Protein AF-A0A8S2FRB8-F1 (afdb_monomer_lite)

Sequence (293 aa):
MSAMAEAVEQSEFILLGMSDTYKHSTNCQAEAEYAFKMKRRLIPLIMTKGYSPDGWLGFLIGSRIYIDFGRYDFEKACQLLLNEIHLQRKQALVATAARPVKTSIEDVPKPQLPPPPPPPPPKPIEKVSNSDAIIQKYSRRVVKRSYSTKSIEQWQDDDVLDFLADRKLYLMMPLCDGMNGLALLQLYKMCQLKVNDTYQLLNKELKESYKLTLLISVYTRFLSDCDSIITKKVNQTSIIPYRIPKYFPSDIIEIETEADPKVTLRMAQQHANNIPLFKQLMKKQNYYSKRYV

Foldseek 3Di:
DVVLLVCLLPDQEDEAADDPVLVPDPVSLVSLVSSVVSVHHYAYEDNAAPDDDDDPRCVSCPPPDHQYCNVDPPVVSVVVVVVVVVVVVVVVVVVVVPDDDDDDDDDDDDDDDDDDDDDDDDDPPDPDDQLNVQLVVLLPDDADCPLVVDALQPFFLNNVSSLCNVVVLSLCNVVSRRPGSVNVVVLLVVCVVCVVVSQVVSQVCSCVVRVDGDDPVSVVSSNVSVCVRVVVVDVVDDDDDDDDDDDDPDDDDDDDPDDDPVVVVVVCVVCCVPDPVSVVVVVVVVVVVVVPD

Radius of gyration: 26.85 Å; chains: 1; bounding box: 66×64×68 Å

Secondary structure (DSSP, 8-state):
-HHHHHHHHH-SEEEEEE-HHHHH-HHHHHHHHHHHHTT-EEEEEE-STT----HHHHHHHTT---EETTTS-HHHHHHHHHHHHHHHHHHHHHHHHT-------------PPPPPPPPPPPPP-----HHHHHHHHHHT----GGGGGS-GGG--HHHHHHHHHHTT-TTTTTTSTT--HHHHHHHHHHHHHSHHHHHHHHHHHHHHHHS----HHHHHHHHHHHHHHHHTTTTTS-----PPP-----------S---HHHHHHHHHHHGGG-HHHHHHHHHHHHHHTT--

InterPro domains:
  IPR000157 Toll/interleukin-1 receptor homology (TIR) domain [PF13676] (2-81)
  IPR035897 Toll/interleukin-1 receptor homology (TIR) domain superfamily [SSF52200] (2-71)

pLDDT: mean 71.32, std 21.98, range [26.97, 94.94]

Organism: NCBI:txid1234261

Structure (mmCIF, N/CA/C/O backbone):
data_AF-A0A8S2FRB8-F1
#
_entry.id   AF-A0A8S2FRB8-F1
#
loop_
_atom_site.group_PDB
_atom_site.id
_atom_site.type_symbol
_atom_site.label_atom_id
_atom_site.label_alt_id
_atom_site.label_comp_id
_atom_site.label_asym_id
_atom_site.label_entity_id
_atom_site.label_seq_id
_atom_site.pdbx_PDB_ins_code
_atom_site.Cartn_x
_atom_site.Cartn_y
_atom_site.Cartn_z
_atom_site.occupancy
_atom_site.B_iso_or_equiv
_atom_site.auth_seq_id
_atom_site.auth_comp_id
_atom_site.auth_asym_id
_atom_site.auth_atom_id
_atom_site.pdbx_PDB_model_num
ATOM 1 N N . MET A 1 1 ? 10.618 -16.702 27.810 1.00 47.44 1 MET A N 1
ATOM 2 C CA . MET A 1 1 ? 9.649 -16.520 26.701 1.00 47.44 1 MET A CA 1
ATOM 3 C C . MET A 1 1 ? 8.252 -16.089 27.165 1.00 47.44 1 MET A C 1
ATOM 5 O O . MET A 1 1 ? 7.660 -15.284 26.465 1.00 47.44 1 MET A O 1
ATOM 9 N N . SER A 1 2 ? 7.736 -16.530 28.326 1.00 62.38 2 SER A N 1
ATOM 10 C CA . SER A 1 2 ? 6.353 -16.217 28.765 1.00 62.38 2 SER A CA 1
ATOM 11 C C . SER A 1 2 ? 6.022 -14.721 28.908 1.00 62.38 2 SER A C 1
ATOM 13 O O . SER A 1 2 ? 4.914 -14.315 28.586 1.00 62.38 2 SER A O 1
ATOM 15 N N . ALA A 1 3 ? 6.977 -13.885 29.333 1.00 75.88 3 ALA A N 1
ATOM 16 C CA . ALA A 1 3 ? 6.722 -12.464 29.598 1.00 75.88 3 ALA A CA 1
ATOM 17 C C . ALA A 1 3 ? 6.364 -11.634 28.346 1.00 75.88 3 ALA A C 1
ATOM 19 O O . ALA A 1 3 ? 5.550 -10.722 28.444 1.00 75.88 3 ALA A O 1
ATOM 20 N N . MET A 1 4 ? 6.940 -11.938 27.173 1.00 73.06 4 MET A N 1
ATOM 21 C CA . MET A 1 4 ? 6.604 -11.216 25.932 1.00 73.06 4 MET A CA 1
ATOM 22 C C . MET A 1 4 ? 5.200 -11.589 25.445 1.00 73.06 4 MET A C 1
ATOM 24 O O . MET A 1 4 ? 4.416 -10.721 25.073 1.00 73.06 4 MET A O 1
ATOM 28 N N . ALA A 1 5 ? 4.867 -12.881 25.504 1.00 76.94 5 ALA A N 1
ATOM 29 C CA . ALA A 1 5 ? 3.542 -13.375 25.153 1.00 76.94 5 ALA A CA 1
ATOM 30 C C . ALA A 1 5 ? 2.461 -12.763 26.060 1.00 76.94 5 ALA A C 1
ATOM 32 O O . ALA A 1 5 ? 1.492 -12.191 25.567 1.00 76.94 5 ALA A O 1
ATOM 33 N N . GLU A 1 6 ? 2.693 -12.772 27.375 1.00 84.44 6 GLU A N 1
ATOM 34 C CA . GLU A 1 6 ? 1.804 -12.146 28.357 1.00 84.44 6 GLU A CA 1
ATOM 35 C C . GLU A 1 6 ? 1.648 -10.637 28.112 1.00 84.44 6 GLU A C 1
ATOM 37 O O . GLU A 1 6 ? 0.534 -10.116 28.147 1.00 84.44 6 GLU A O 1
ATOM 42 N N . ALA A 1 7 ? 2.738 -9.929 27.791 1.00 83.50 7 ALA A N 1
ATOM 43 C CA . ALA A 1 7 ? 2.679 -8.506 27.464 1.00 83.50 7 ALA A CA 1
ATOM 44 C C . ALA A 1 7 ? 1.802 -8.239 26.232 1.00 83.50 7 ALA A C 1
ATOM 46 O O . ALA A 1 7 ? 0.998 -7.306 26.238 1.00 83.50 7 ALA A O 1
ATOM 47 N N . VAL A 1 8 ? 1.901 -9.077 25.195 1.00 84.88 8 VAL A N 1
ATOM 48 C CA . VAL A 1 8 ? 1.034 -8.982 24.015 1.00 84.88 8 VAL A CA 1
ATOM 49 C C . VAL A 1 8 ? -0.424 -9.265 24.385 1.00 84.88 8 VAL A C 1
ATOM 51 O O . VAL A 1 8 ? -1.319 -8.531 23.961 1.00 84.88 8 VAL A O 1
ATOM 54 N N . GLU A 1 9 ? -0.681 -10.271 25.217 1.00 87.56 9 GLU A N 1
ATOM 55 C CA . GLU A 1 9 ? -2.028 -10.659 25.640 1.00 87.56 9 GLU A CA 1
ATOM 56 C C . GLU A 1 9 ? -2.705 -9.660 26.594 1.00 87.56 9 GLU A C 1
ATOM 58 O O . GLU A 1 9 ? -3.931 -9.522 26.590 1.00 87.56 9 GLU A O 1
ATOM 63 N N . GLN A 1 10 ? -1.937 -8.932 27.398 1.00 87.44 10 GLN A N 1
ATOM 64 C CA . GLN A 1 10 ? -2.462 -7.911 28.310 1.00 87.44 10 GLN A CA 1
ATOM 65 C C . GLN A 1 10 ? -2.445 -6.505 27.696 1.00 87.44 10 GLN A C 1
ATOM 67 O O . GLN A 1 10 ? -3.011 -5.569 28.265 1.00 87.44 10 GLN A O 1
ATOM 72 N N . SER A 1 11 ? -1.825 -6.334 26.526 1.00 87.44 11 SER A N 1
ATOM 73 C CA . SER A 1 11 ? -1.797 -5.050 25.832 1.00 87.44 11 SER A CA 1
ATOM 74 C C . SER A 1 11 ? -3.157 -4.677 25.237 1.00 87.44 11 SER A C 1
ATOM 76 O O . SER A 1 11 ? -3.881 -5.496 24.658 1.00 87.44 11 SER A O 1
ATOM 78 N N . GLU A 1 12 ? -3.480 -3.389 25.342 1.00 87.88 12 GLU A N 1
ATOM 79 C CA . GLU A 1 12 ? -4.593 -2.782 24.611 1.00 87.88 12 GLU A CA 1
ATOM 80 C C . GLU A 1 12 ? -4.197 -2.478 23.157 1.00 87.88 12 GLU A C 1
ATOM 82 O O . GLU A 1 12 ? -4.984 -2.681 22.231 1.00 87.88 12 GLU A O 1
ATOM 87 N N . PHE A 1 13 ? -2.956 -2.023 22.967 1.00 90.12 13 PHE A N 1
ATOM 88 C CA . PHE A 1 13 ? -2.372 -1.643 21.688 1.00 90.12 13 PHE A CA 1
ATOM 89 C C . PHE A 1 13 ? -0.960 -2.196 21.560 1.00 90.12 13 PHE A C 1
ATOM 91 O O . PHE A 1 13 ? -0.199 -2.192 22.527 1.00 90.12 13 PHE A O 1
ATOM 98 N N . ILE A 1 14 ? -0.600 -2.586 20.341 1.00 91.00 14 ILE A N 1
ATOM 99 C CA . ILE A 1 14 ? 0.760 -2.963 19.962 1.00 91.00 14 ILE A CA 1
ATOM 100 C C . ILE A 1 14 ? 1.254 -1.960 18.928 1.00 91.00 14 ILE A C 1
ATOM 102 O O . ILE A 1 14 ? 0.663 -1.818 17.857 1.00 91.00 14 ILE A O 1
ATOM 106 N N . LEU A 1 15 ? 2.336 -1.258 19.257 1.00 93.25 15 LEU A N 1
ATOM 107 C CA . LEU A 1 15 ? 2.985 -0.310 18.359 1.00 93.25 15 LEU A CA 1
ATOM 108 C C . LEU A 1 15 ? 4.040 -1.050 17.537 1.00 93.25 15 LEU A C 1
ATOM 110 O O . LEU A 1 15 ? 4.987 -1.595 18.100 1.00 93.25 15 LEU A O 1
ATOM 114 N N . LEU A 1 16 ? 3.886 -1.069 16.215 1.00 92.31 16 LEU A N 1
ATOM 115 C CA . LEU A 1 16 ? 4.842 -1.714 15.316 1.00 92.31 16 LEU A CA 1
ATOM 116 C C . LEU A 1 16 ? 5.796 -0.651 14.773 1.00 92.31 16 LEU A C 1
ATOM 118 O O . LEU A 1 16 ? 5.453 0.052 13.828 1.00 92.31 16 LEU A O 1
ATOM 122 N N . GLY A 1 17 ? 6.971 -0.512 15.386 1.00 91.06 17 GLY A N 1
ATOM 123 C CA . GLY A 1 17 ? 8.028 0.391 14.924 1.00 91.06 17 GLY A CA 1
ATOM 124 C C . GLY A 1 17 ? 8.740 -0.174 13.700 1.00 91.06 17 GLY A C 1
ATOM 125 O O . GLY A 1 17 ? 9.757 -0.846 13.828 1.00 91.06 17 GLY A O 1
ATOM 126 N N . MET A 1 18 ? 8.193 0.077 12.519 1.00 90.56 18 MET A N 1
ATOM 127 C CA . MET A 1 18 ? 8.676 -0.488 11.271 1.00 90.56 18 MET A CA 1
ATOM 128 C C . MET A 1 18 ? 9.939 0.211 10.773 1.00 90.56 18 MET A C 1
ATOM 130 O O . MET A 1 18 ? 10.011 1.440 10.670 1.00 90.56 18 MET A O 1
ATOM 134 N N . SER A 1 19 ? 10.902 -0.618 10.400 1.00 88.44 19 SER A N 1
ATOM 135 C CA . SER A 1 19 ? 12.172 -0.269 9.780 1.00 88.44 19 SER A CA 1
ATOM 136 C C . SER A 1 19 ? 12.677 -1.476 8.987 1.00 88.44 19 SER A C 1
ATOM 138 O O . SER A 1 19 ? 12.127 -2.580 9.078 1.00 88.44 19 SER A O 1
ATOM 140 N N . ASP A 1 20 ? 13.763 -1.294 8.241 1.00 86.44 20 ASP A N 1
ATOM 141 C CA . ASP A 1 20 ? 14.410 -2.405 7.544 1.00 86.44 20 ASP A CA 1
ATOM 142 C C . ASP A 1 20 ? 14.907 -3.483 8.526 1.00 86.44 20 ASP A C 1
ATOM 144 O O . ASP A 1 20 ? 14.649 -4.673 8.349 1.00 86.44 20 ASP A O 1
ATOM 148 N N . THR A 1 21 ? 15.503 -3.065 9.645 1.00 86.38 21 THR A N 1
ATOM 149 C CA . THR A 1 21 ? 15.964 -3.971 10.708 1.00 86.38 21 THR A CA 1
ATOM 150 C C . THR A 1 21 ? 14.819 -4.715 11.394 1.00 86.38 21 THR A C 1
ATOM 152 O O . THR A 1 21 ? 14.958 -5.895 11.715 1.00 86.38 21 THR A O 1
ATOM 155 N N . TYR A 1 22 ? 13.668 -4.063 11.577 1.00 87.94 22 TYR A N 1
ATOM 156 C CA . TYR A 1 22 ? 12.469 -4.700 12.118 1.00 87.94 22 TYR A CA 1
ATOM 157 C C . TYR A 1 22 ? 11.975 -5.822 11.197 1.00 87.94 22 TYR A C 1
ATOM 159 O O . TYR A 1 22 ? 11.672 -6.919 11.662 1.00 87.94 22 TYR A O 1
ATOM 167 N N . LYS A 1 23 ? 11.943 -5.571 9.880 1.00 84.56 23 LYS A N 1
ATOM 168 C CA . LYS A 1 23 ? 11.498 -6.544 8.872 1.00 84.56 23 LYS A CA 1
ATOM 169 C C . LYS A 1 23 ? 12.402 -7.782 8.799 1.00 84.56 23 LYS A C 1
ATOM 171 O O . LYS A 1 23 ? 11.899 -8.883 8.576 1.00 84.56 23 LYS A O 1
ATOM 176 N N . HIS A 1 24 ? 13.712 -7.611 8.965 1.00 81.81 24 HIS A N 1
ATOM 177 C CA . HIS A 1 24 ? 14.687 -8.705 8.885 1.00 81.81 24 HIS A CA 1
ATOM 178 C C . HIS A 1 24 ? 14.832 -9.507 10.193 1.00 81.81 24 HIS A C 1
ATOM 180 O O . HIS A 1 24 ? 15.465 -10.562 10.202 1.00 81.81 24 HIS A O 1
ATOM 186 N N . SER A 1 25 ? 14.241 -9.043 11.298 1.00 83.94 25 SER A N 1
ATOM 187 C CA . SER A 1 25 ? 14.291 -9.728 12.592 1.00 83.94 25 SER A CA 1
ATOM 188 C C . SER A 1 25 ? 13.211 -10.808 12.705 1.00 83.94 25 SER A C 1
ATOM 190 O O . SER A 1 25 ? 12.015 -10.517 12.764 1.00 83.94 25 SER A O 1
ATOM 192 N N . THR A 1 26 ? 13.635 -12.068 12.824 1.00 81.25 26 THR A N 1
ATOM 193 C CA . THR A 1 26 ? 12.739 -13.222 13.029 1.00 81.25 26 THR A CA 1
ATOM 194 C C . THR A 1 26 ? 11.949 -13.128 14.336 1.00 81.25 26 THR A C 1
ATOM 196 O O . THR A 1 26 ? 10.785 -13.520 14.385 1.00 81.25 26 THR A O 1
ATOM 199 N N . ASN A 1 27 ? 12.546 -12.548 15.382 1.00 81.75 27 ASN A N 1
ATOM 200 C CA . ASN A 1 27 ? 11.874 -12.311 16.661 1.00 81.75 27 ASN A CA 1
ATOM 201 C C . ASN A 1 27 ? 10.739 -11.290 16.508 1.00 81.75 27 ASN A C 1
ATOM 203 O O . ASN A 1 27 ? 9.623 -11.532 16.961 1.00 81.75 27 ASN A O 1
ATOM 207 N N . CYS A 1 28 ? 10.997 -10.182 15.804 1.00 84.44 28 CYS A N 1
ATOM 208 C CA . CYS A 1 28 ? 9.987 -9.153 15.555 1.00 84.44 28 CYS A CA 1
ATOM 209 C C . CYS A 1 28 ? 8.849 -9.681 14.675 1.00 84.44 28 CYS A C 1
ATOM 211 O O . CYS A 1 28 ? 7.684 -9.372 14.928 1.00 84.44 28 CYS A O 1
ATOM 213 N N . GLN A 1 29 ? 9.169 -10.518 13.682 1.00 84.62 29 GLN A N 1
ATOM 214 C CA . GLN A 1 29 ? 8.163 -11.208 12.880 1.00 84.62 29 GLN A CA 1
ATOM 215 C C . GLN A 1 29 ? 7.271 -12.107 13.746 1.00 84.62 29 GLN A C 1
ATOM 217 O O . GLN A 1 29 ? 6.046 -11.996 13.680 1.00 84.62 29 GLN A O 1
ATOM 222 N N . ALA A 1 30 ? 7.861 -12.954 14.594 1.00 83.12 30 ALA A N 1
ATOM 223 C CA . ALA A 1 30 ? 7.107 -13.850 15.468 1.00 83.12 30 ALA A CA 1
ATOM 224 C C . ALA A 1 30 ? 6.187 -13.084 16.440 1.00 83.12 30 ALA A C 1
ATOM 226 O O . ALA A 1 30 ? 5.029 -13.462 16.626 1.00 83.12 30 ALA A O 1
ATOM 227 N N . GLU A 1 31 ? 6.669 -11.981 17.019 1.00 84.44 31 GLU A N 1
ATOM 228 C CA . GLU A 1 31 ? 5.887 -11.113 17.909 1.00 84.44 31 GLU A CA 1
ATOM 229 C C . GLU A 1 31 ? 4.716 -10.440 17.184 1.00 84.44 31 GLU A C 1
ATOM 231 O O . GLU A 1 31 ? 3.586 -10.453 17.682 1.00 84.44 31 GLU A O 1
ATOM 236 N N . ALA A 1 32 ? 4.957 -9.891 15.990 1.00 88.81 32 ALA A N 1
ATOM 237 C CA . ALA A 1 32 ? 3.923 -9.254 15.182 1.00 88.81 32 ALA A CA 1
ATOM 238 C C . ALA A 1 32 ? 2.840 -10.257 14.764 1.00 88.81 32 ALA A C 1
ATOM 240 O O . ALA A 1 32 ? 1.645 -9.973 14.880 1.00 88.81 32 ALA A O 1
ATOM 241 N N . GLU A 1 33 ? 3.241 -11.446 14.311 1.00 87.69 33 GLU A N 1
ATOM 242 C CA . GLU A 1 33 ? 2.317 -12.514 13.932 1.00 87.69 33 GLU A CA 1
ATOM 243 C C . GLU A 1 33 ? 1.501 -13.011 15.125 1.00 87.69 33 GLU A C 1
ATOM 245 O O . GLU A 1 33 ? 0.301 -13.262 14.998 1.00 87.69 33 GLU A O 1
ATOM 250 N N . TYR A 1 34 ? 2.122 -13.138 16.297 1.00 87.50 34 TYR A N 1
ATOM 251 C CA . TYR A 1 34 ? 1.425 -13.532 17.514 1.00 87.50 34 TYR A CA 1
ATOM 252 C C . TYR A 1 34 ? 0.414 -12.467 17.959 1.00 87.50 34 TYR A C 1
ATOM 254 O O . TYR A 1 34 ? -0.747 -12.791 18.215 1.00 87.50 34 TYR A O 1
ATOM 262 N N . ALA A 1 35 ? 0.796 -11.187 17.949 1.00 88.06 35 ALA A N 1
ATOM 263 C CA . ALA A 1 35 ? -0.118 -10.079 18.219 1.00 88.06 35 ALA A CA 1
ATOM 264 C C . ALA A 1 35 ? -1.290 -10.034 17.223 1.00 88.06 35 ALA A C 1
ATOM 266 O O . ALA A 1 35 ? -2.438 -9.805 17.619 1.00 88.06 35 ALA A O 1
ATOM 267 N N . PHE A 1 36 ? -1.025 -10.318 15.944 1.00 89.19 36 PHE A N 1
ATOM 268 C CA . PHE A 1 36 ? -2.052 -10.436 14.912 1.00 89.19 36 PHE A CA 1
ATOM 269 C C . PHE A 1 36 ? -3.004 -11.615 15.176 1.00 89.19 36 PHE A C 1
ATOM 271 O O . PHE A 1 36 ? -4.223 -11.435 15.140 1.00 89.19 36 PHE A O 1
ATOM 278 N N . LYS A 1 37 ? -2.476 -12.804 15.510 1.00 86.38 37 LYS A N 1
ATOM 279 C CA . LYS A 1 37 ? -3.268 -13.999 15.871 1.00 86.38 37 LYS A CA 1
ATOM 280 C C . LYS A 1 37 ? -4.160 -13.746 17.086 1.00 86.38 37 LYS A C 1
ATOM 282 O O . LYS A 1 37 ? -5.329 -14.123 17.079 1.00 86.38 37 LYS A O 1
ATOM 287 N N . MET A 1 38 ? -3.638 -13.033 18.080 1.00 84.38 38 MET A N 1
ATOM 288 C CA . MET A 1 38 ? -4.371 -12.619 19.279 1.00 84.38 38 MET A CA 1
ATOM 289 C C . MET A 1 38 ? -5.343 -11.455 19.038 1.00 84.38 38 MET A C 1
ATOM 291 O O . MET A 1 38 ? -5.926 -10.941 19.992 1.00 84.38 38 MET A O 1
ATOM 295 N N . LYS A 1 39 ? -5.532 -11.031 17.777 1.00 86.25 39 LYS A N 1
ATOM 296 C CA . LYS A 1 39 ? -6.423 -9.935 17.361 1.00 86.25 39 LYS A CA 1
ATOM 297 C C . LYS A 1 39 ? -6.163 -8.638 18.132 1.00 86.25 39 LYS A C 1
ATOM 299 O O . LYS A 1 39 ? -7.090 -7.874 18.408 1.00 86.25 39 LYS A O 1
ATOM 304 N N . ARG A 1 40 ? -4.899 -8.384 18.482 1.00 86.44 40 ARG A N 1
ATOM 305 C CA . ARG A 1 40 ? -4.501 -7.147 19.155 1.00 86.44 40 ARG A CA 1
ATOM 306 C C . ARG A 1 40 ? -4.568 -5.977 18.191 1.00 86.44 40 ARG A C 1
ATOM 308 O O . ARG A 1 40 ? -4.479 -6.122 16.970 1.00 86.44 40 ARG A O 1
ATOM 315 N N . ARG A 1 41 ? -4.748 -4.790 18.758 1.00 89.38 41 ARG A N 1
ATOM 316 C CA . ARG A 1 41 ? -4.867 -3.551 17.996 1.00 89.38 41 ARG A CA 1
ATOM 317 C C . ARG A 1 41 ? -3.480 -3.076 17.602 1.00 89.38 41 ARG A C 1
ATOM 319 O O . ARG A 1 41 ? -2.765 -2.480 18.403 1.00 89.38 41 ARG A O 1
ATOM 326 N N . LEU A 1 42 ? -3.099 -3.398 16.375 1.00 89.81 42 LEU A N 1
ATOM 327 C CA . LEU A 1 42 ? -1.807 -3.027 15.816 1.00 89.81 42 LEU A CA 1
ATOM 328 C C . LEU A 1 42 ? -1.857 -1.582 15.309 1.00 89.81 42 LEU A C 1
ATOM 330 O O . LEU A 1 42 ? -2.724 -1.252 14.496 1.00 89.81 42 LEU A O 1
ATOM 334 N N . ILE A 1 43 ? -0.919 -0.747 15.754 1.00 92.94 43 ILE A N 1
ATOM 335 C CA . ILE A 1 43 ? -0.697 0.606 15.235 1.00 92.94 43 ILE A CA 1
ATOM 336 C C . ILE A 1 43 ? 0.675 0.622 14.551 1.00 92.94 43 ILE A C 1
ATOM 338 O O . ILE A 1 43 ? 1.699 0.596 15.240 1.00 92.94 43 ILE A O 1
ATOM 342 N N . PRO A 1 44 ? 0.723 0.629 13.211 1.00 92.25 44 PRO A N 1
ATOM 343 C CA . PRO A 1 44 ? 1.978 0.675 12.479 1.00 92.25 44 PRO A CA 1
ATOM 344 C C . PRO A 1 44 ? 2.607 2.072 12.519 1.00 92.25 44 PRO A C 1
ATOM 346 O O . PRO A 1 44 ? 1.947 3.073 12.238 1.00 92.25 44 PRO A O 1
ATOM 349 N N . LEU A 1 45 ? 3.900 2.133 12.826 1.00 92.94 45 LEU A N 1
ATOM 350 C CA . LEU A 1 45 ? 4.704 3.352 12.873 1.00 92.94 45 LEU A CA 1
ATOM 351 C C . LEU A 1 45 ? 5.872 3.211 11.896 1.00 92.94 45 LEU A C 1
ATOM 353 O O . LEU A 1 45 ? 6.601 2.230 11.963 1.00 92.94 45 LEU A O 1
ATOM 357 N N . ILE A 1 46 ? 6.079 4.170 11.000 1.00 89.88 46 ILE A N 1
ATOM 358 C CA . ILE A 1 46 ? 7.299 4.228 10.186 1.00 89.88 46 ILE A CA 1
ATOM 359 C C . ILE A 1 46 ? 8.357 4.974 10.993 1.00 89.88 46 ILE A C 1
ATOM 361 O O . ILE A 1 46 ? 8.156 6.141 11.321 1.00 89.88 46 ILE A O 1
ATOM 365 N N . MET A 1 47 ? 9.470 4.309 11.305 1.00 85.88 47 MET A N 1
ATOM 366 C CA . MET A 1 47 ? 10.554 4.880 12.117 1.00 85.88 47 MET A CA 1
ATOM 367 C C . MET A 1 47 ? 11.699 5.451 11.274 1.00 85.88 47 MET A C 1
ATOM 369 O O . MET A 1 47 ? 12.504 6.234 11.773 1.00 85.88 47 MET A O 1
ATOM 373 N N . THR A 1 48 ? 11.784 5.072 9.996 1.00 81.31 48 THR A N 1
ATOM 374 C CA . THR A 1 48 ? 12.850 5.492 9.079 1.00 81.31 48 THR A CA 1
ATOM 375 C C . THR A 1 48 ? 12.256 6.233 7.888 1.00 81.31 48 THR A C 1
ATOM 377 O O . THR A 1 48 ? 11.320 5.755 7.249 1.00 81.31 48 THR A O 1
ATOM 380 N N . LYS A 1 49 ? 12.807 7.406 7.565 1.00 82.69 49 LYS A N 1
ATOM 381 C CA . LYS A 1 49 ? 12.325 8.239 6.458 1.00 82.69 49 LYS A CA 1
ATOM 382 C C . LYS A 1 49 ? 12.384 7.477 5.132 1.00 82.69 49 LYS A C 1
ATOM 384 O O . LYS A 1 49 ? 13.425 6.941 4.769 1.00 82.69 49 LYS A O 1
ATOM 389 N N . GLY A 1 50 ? 11.265 7.462 4.409 1.00 79.62 50 GLY A N 1
ATOM 390 C CA . GLY A 1 50 ? 11.160 6.787 3.112 1.00 79.62 50 GLY A CA 1
ATOM 391 C C . GLY A 1 50 ? 11.040 5.263 3.194 1.00 79.62 50 GLY A C 1
ATOM 392 O O . GLY A 1 50 ? 11.020 4.611 2.154 1.00 79.62 50 GLY A O 1
ATOM 393 N N . TYR A 1 51 ? 10.932 4.687 4.394 1.00 82.38 51 TYR A N 1
ATOM 394 C CA . TYR A 1 51 ? 10.669 3.262 4.544 1.00 82.38 51 TYR A CA 1
ATOM 395 C C . TYR A 1 51 ? 9.240 2.927 4.106 1.00 82.38 51 TYR A C 1
ATOM 397 O O . TYR A 1 51 ? 8.280 3.592 4.499 1.00 82.38 51 TYR A O 1
ATOM 405 N N . SER A 1 52 ? 9.099 1.868 3.311 1.00 82.38 52 SER A N 1
ATOM 406 C CA . SER A 1 52 ? 7.809 1.349 2.869 1.00 82.38 52 SER A CA 1
ATOM 407 C C . SER A 1 52 ? 7.689 -0.115 3.293 1.00 82.38 52 SER A C 1
ATOM 409 O O . SER A 1 52 ? 8.563 -0.905 2.933 1.00 82.38 52 SER A O 1
ATOM 411 N N . PRO A 1 53 ? 6.658 -0.493 4.071 1.00 81.94 53 PRO A N 1
ATOM 412 C CA . PRO A 1 53 ? 6.481 -1.876 4.486 1.00 81.94 53 PRO A CA 1
ATOM 413 C C . PRO A 1 53 ? 6.094 -2.752 3.290 1.00 81.94 53 PRO A C 1
ATOM 415 O O . PRO A 1 53 ? 5.098 -2.511 2.611 1.00 81.94 53 PRO A O 1
ATOM 418 N N . ASP A 1 54 ? 6.858 -3.813 3.073 1.00 82.25 54 ASP A N 1
ATOM 419 C CA . ASP A 1 54 ? 6.691 -4.779 1.993 1.00 82.25 54 ASP A CA 1
ATOM 420 C C . ASP A 1 54 ? 6.796 -6.226 2.519 1.00 82.25 54 ASP A C 1
ATOM 422 O O . ASP A 1 54 ? 7.024 -6.478 3.708 1.00 82.25 54 ASP A O 1
ATOM 426 N N . GLY A 1 55 ? 6.571 -7.209 1.641 1.00 86.31 55 GLY A N 1
ATOM 427 C CA . GLY A 1 55 ? 6.612 -8.629 2.001 1.00 86.31 55 GLY A CA 1
ATOM 428 C C . GLY A 1 55 ? 5.655 -8.988 3.146 1.00 86.31 55 GLY A C 1
ATOM 429 O O . GLY A 1 55 ? 4.498 -8.562 3.158 1.00 86.31 55 GLY A O 1
ATOM 430 N N . TRP A 1 56 ? 6.138 -9.778 4.113 1.00 84.62 56 TRP A N 1
ATOM 431 C CA . TRP A 1 56 ? 5.340 -10.256 5.251 1.00 84.62 56 TRP A CA 1
ATOM 432 C C . TRP A 1 56 ? 4.764 -9.111 6.095 1.00 84.62 56 TRP A C 1
ATOM 434 O O . TRP A 1 56 ? 3.621 -9.193 6.545 1.00 84.62 56 TRP A O 1
ATOM 444 N N . LEU A 1 57 ? 5.519 -8.022 6.264 1.00 81.38 57 LEU A N 1
ATOM 445 C CA . LEU A 1 57 ? 5.109 -6.886 7.083 1.00 81.38 57 LEU A CA 1
ATOM 446 C C . LEU A 1 57 ? 3.995 -6.089 6.397 1.00 81.38 57 LEU A C 1
ATOM 448 O O . LEU A 1 57 ? 3.000 -5.742 7.034 1.00 81.38 57 LEU A O 1
ATOM 452 N N . GLY A 1 58 ? 4.110 -5.888 5.080 1.00 85.00 58 GLY A N 1
ATOM 453 C CA . GLY A 1 58 ? 3.046 -5.296 4.266 1.00 85.00 58 GLY A CA 1
ATOM 454 C C . GLY A 1 58 ? 1.743 -6.105 4.325 1.00 85.00 58 GLY A C 1
ATOM 455 O O . GLY A 1 58 ? 0.670 -5.535 4.534 1.00 85.00 58 GLY A O 1
ATOM 456 N N . PHE A 1 59 ? 1.824 -7.440 4.233 1.00 81.56 59 PHE A N 1
ATOM 457 C CA . PHE A 1 59 ? 0.652 -8.315 4.379 1.00 81.56 59 PHE A CA 1
ATOM 458 C C . PHE A 1 59 ? 0.025 -8.247 5.777 1.00 81.56 59 PHE A C 1
ATOM 460 O O . PHE A 1 59 ? -1.199 -8.180 5.896 1.00 81.56 59 PHE A O 1
ATOM 467 N N . LEU A 1 60 ? 0.845 -8.240 6.829 1.00 83.00 60 LEU A N 1
ATOM 468 C CA . LEU A 1 60 ? 0.388 -8.202 8.219 1.00 83.00 60 LEU A CA 1
ATOM 469 C C . LEU A 1 60 ? -0.353 -6.898 8.551 1.00 83.00 60 LEU A C 1
ATOM 471 O O . LEU A 1 60 ? -1.380 -6.899 9.242 1.00 83.00 60 LEU A O 1
ATOM 475 N N . ILE A 1 61 ? 0.148 -5.778 8.031 1.00 85.38 61 ILE A N 1
ATOM 476 C CA . ILE A 1 61 ? -0.429 -4.449 8.240 1.00 85.38 61 ILE A CA 1
ATOM 477 C C . ILE A 1 61 ? -1.694 -4.257 7.409 1.00 85.38 61 ILE A C 1
ATOM 479 O O . ILE A 1 61 ? -2.668 -3.687 7.915 1.00 85.38 61 ILE A O 1
ATOM 483 N N . GLY A 1 62 ? -1.716 -4.767 6.176 1.00 81.50 62 GLY A N 1
ATOM 484 C CA . GLY A 1 62 ? -2.854 -4.645 5.273 1.00 81.50 62 GLY A CA 1
ATOM 485 C C . GLY A 1 62 ? -3.189 -3.181 4.976 1.00 81.50 62 GLY A C 1
ATOM 486 O O . GLY A 1 62 ? -2.321 -2.397 4.612 1.00 81.50 62 GLY A O 1
ATOM 487 N N . SER A 1 63 ? -4.457 -2.798 5.146 1.00 72.44 63 SER A N 1
ATOM 488 C CA . SER A 1 63 ? -4.954 -1.439 4.881 1.00 72.44 63 SER A CA 1
ATOM 489 C C . SER A 1 63 ? -4.926 -0.508 6.101 1.00 72.44 63 SER A C 1
ATOM 491 O O . SER A 1 63 ? -5.656 0.485 6.126 1.00 72.44 63 SER A O 1
ATOM 493 N N . ARG A 1 64 ? -4.172 -0.843 7.155 1.00 76.19 64 ARG A N 1
ATOM 494 C CA . ARG A 1 64 ? -4.104 0.004 8.354 1.00 76.19 64 ARG A CA 1
ATOM 495 C C . ARG A 1 64 ? -3.340 1.289 8.051 1.00 76.19 64 ARG A C 1
ATOM 497 O O . ARG A 1 64 ? -2.322 1.274 7.364 1.00 76.19 64 ARG A O 1
ATOM 504 N N . ILE A 1 65 ? -3.837 2.393 8.601 1.00 79.19 65 ILE A N 1
ATOM 505 C CA . ILE A 1 65 ? -3.154 3.684 8.549 1.00 79.19 65 ILE A CA 1
ATOM 506 C C . ILE A 1 65 ? -1.892 3.583 9.404 1.00 79.19 65 ILE A C 1
ATOM 508 O O . ILE A 1 65 ? -1.934 3.058 10.517 1.00 79.19 65 ILE A O 1
ATOM 512 N N . TYR A 1 66 ? -0.777 4.074 8.872 1.00 88.25 66 TYR A N 1
ATOM 513 C CA . TYR A 1 66 ? 0.493 4.156 9.579 1.00 88.25 66 TYR A CA 1
ATOM 514 C C . TYR A 1 66 ? 0.853 5.607 9.885 1.00 88.25 66 TYR A C 1
ATOM 516 O O . TYR A 1 66 ? 0.494 6.526 9.146 1.00 88.25 66 TYR A O 1
ATOM 524 N N . ILE A 1 67 ? 1.584 5.808 10.977 1.00 88.31 67 ILE A N 1
ATOM 525 C CA . ILE A 1 67 ? 2.083 7.124 11.387 1.00 88.31 67 ILE A CA 1
ATOM 526 C C . ILE A 1 67 ? 3.565 7.199 11.060 1.00 88.31 67 ILE A C 1
ATOM 528 O O . ILE A 1 67 ? 4.334 6.329 11.456 1.00 88.31 67 ILE A O 1
ATOM 532 N N . ASP A 1 68 ? 3.966 8.239 10.339 1.00 90.19 68 ASP A N 1
ATOM 533 C CA . ASP A 1 68 ? 5.331 8.375 9.840 1.00 90.19 68 ASP A CA 1
ATOM 534 C C . ASP A 1 68 ? 6.169 9.322 10.710 1.00 90.19 68 ASP A C 1
ATOM 536 O O . ASP A 1 68 ? 6.066 10.544 10.598 1.00 90.19 68 ASP A O 1
ATOM 540 N N . PHE A 1 69 ? 7.007 8.744 11.575 1.00 87.88 69 PHE A N 1
ATOM 541 C CA . PHE A 1 69 ? 7.972 9.472 12.406 1.00 87.88 69 PHE A CA 1
ATOM 542 C C . PHE A 1 69 ? 9.201 9.946 11.615 1.00 87.88 69 PHE A C 1
ATOM 544 O O . PHE A 1 69 ? 9.957 10.770 12.117 1.00 87.88 69 PHE A O 1
ATOM 551 N N . GLY A 1 70 ? 9.412 9.459 10.387 1.00 82.25 70 GLY A N 1
ATOM 552 C CA . GLY A 1 70 ? 10.460 9.945 9.487 1.00 82.25 70 GLY A CA 1
ATOM 553 C C . GLY A 1 70 ? 10.033 11.150 8.639 1.00 82.25 70 GLY A C 1
ATOM 554 O O . GLY A 1 70 ? 10.888 11.866 8.111 1.00 82.25 70 GLY A O 1
ATOM 555 N N . ARG A 1 71 ? 8.722 11.376 8.485 1.00 84.38 71 ARG A N 1
ATOM 556 C CA . ARG A 1 71 ? 8.148 12.498 7.722 1.00 84.38 71 ARG A CA 1
ATOM 557 C C . ARG A 1 71 ? 7.782 13.705 8.580 1.00 84.38 71 ARG A C 1
ATOM 559 O O . ARG A 1 71 ? 7.870 14.828 8.086 1.00 84.38 71 ARG A O 1
ATOM 566 N N . TYR A 1 72 ? 7.300 13.486 9.799 1.00 85.00 72 TYR A N 1
ATOM 567 C CA . TYR A 1 72 ? 6.857 14.552 10.699 1.00 85.00 72 TYR A CA 1
ATOM 568 C C . TYR A 1 72 ? 7.853 14.763 11.838 1.00 85.00 72 TYR A C 1
ATOM 570 O O . TYR A 1 72 ? 8.528 13.823 12.248 1.00 85.00 72 TYR A O 1
ATOM 578 N N . ASP A 1 73 ? 7.878 15.972 12.402 1.00 88.69 73 ASP A N 1
ATOM 579 C CA . ASP A 1 73 ? 8.585 16.226 13.658 1.00 88.69 73 ASP A CA 1
ATOM 580 C C . ASP A 1 73 ? 8.059 15.308 14.764 1.00 88.69 73 ASP A C 1
ATOM 582 O O . ASP A 1 73 ? 6.863 14.994 14.812 1.00 88.69 73 ASP A O 1
ATOM 586 N N . PHE A 1 74 ? 8.943 14.908 15.678 1.00 85.12 74 PHE A N 1
ATOM 587 C CA . PHE A 1 74 ? 8.636 13.931 16.724 1.00 85.12 74 PHE A CA 1
ATOM 588 C C . PHE A 1 74 ? 7.372 14.289 17.521 1.00 85.12 74 PHE A C 1
ATOM 590 O O . PHE A 1 74 ? 6.496 13.448 17.705 1.00 85.12 74 PHE A O 1
ATOM 597 N N . GLU A 1 75 ? 7.230 15.552 17.928 1.00 89.12 75 GLU A N 1
ATOM 598 C CA . GLU A 1 75 ? 6.068 16.027 18.687 1.00 89.12 75 GLU A CA 1
ATOM 599 C C . GLU A 1 75 ? 4.761 15.890 17.892 1.00 89.12 75 GLU A C 1
ATOM 601 O O . GLU A 1 75 ? 3.754 15.388 18.398 1.00 89.12 75 GLU A O 1
ATOM 606 N N . LYS A 1 76 ? 4.794 16.241 16.603 1.00 88.94 76 LYS A N 1
ATOM 607 C CA . LYS A 1 76 ? 3.647 16.099 15.703 1.00 88.94 76 LYS A CA 1
ATOM 608 C C . LYS A 1 76 ? 3.297 14.630 15.462 1.00 88.94 76 LYS A C 1
ATOM 610 O O . LYS A 1 76 ? 2.119 14.279 15.487 1.00 88.94 76 LYS A O 1
ATOM 615 N N . ALA A 1 77 ? 4.291 13.766 15.264 1.00 85.88 77 ALA A N 1
ATOM 616 C CA . ALA A 1 77 ? 4.085 12.327 15.113 1.00 85.88 77 ALA A CA 1
ATOM 617 C C . ALA A 1 77 ? 3.493 11.699 16.390 1.00 85.88 77 ALA A C 1
ATOM 619 O O . ALA A 1 77 ? 2.551 10.908 16.309 1.00 85.88 77 ALA A O 1
ATOM 620 N N . CYS A 1 78 ? 3.956 12.118 17.573 1.00 90.81 78 CYS A N 1
ATOM 621 C CA . CYS A 1 78 ? 3.363 11.733 18.853 1.00 90.81 78 CYS A CA 1
ATOM 622 C C . CYS A 1 78 ? 1.902 12.181 18.970 1.00 90.81 78 CYS A C 1
ATOM 624 O O . CYS A 1 78 ? 1.062 11.401 19.418 1.00 90.81 78 CYS A O 1
ATOM 626 N N . GLN A 1 79 ? 1.568 13.396 18.529 1.00 91.19 79 GLN A N 1
ATOM 627 C CA . GLN A 1 79 ? 0.182 13.861 18.533 1.00 91.19 79 GLN A CA 1
ATOM 628 C C . GLN A 1 79 ? -0.707 13.024 17.601 1.00 91.19 79 GLN A C 1
ATOM 630 O O . GLN A 1 79 ? -1.817 12.650 17.982 1.00 91.19 79 GLN A O 1
ATOM 635 N N . LEU A 1 80 ? -0.222 12.685 16.401 1.00 89.81 80 LEU A N 1
ATOM 636 C CA . LEU A 1 80 ? -0.931 11.795 15.474 1.00 89.81 80 LEU A CA 1
ATOM 637 C C . LEU A 1 80 ? -1.143 10.402 16.080 1.00 89.81 80 LEU A C 1
ATOM 639 O O . LEU A 1 80 ? -2.239 9.856 15.982 1.00 89.81 80 LEU A O 1
ATOM 643 N N . LEU A 1 81 ? -0.134 9.869 16.773 1.00 91.69 81 LEU A N 1
ATOM 644 C CA . LEU A 1 81 ? -0.229 8.604 17.497 1.00 91.69 81 LEU A CA 1
ATOM 645 C C . LEU A 1 81 ? -1.285 8.630 18.599 1.00 91.69 81 LEU A C 1
ATOM 647 O O . LEU A 1 81 ? -2.107 7.720 18.687 1.00 91.69 81 LEU A O 1
ATOM 651 N N . LEU A 1 82 ? -1.306 9.677 19.420 1.00 93.38 82 LEU A N 1
ATOM 652 C CA . LEU A 1 82 ? -2.316 9.824 20.466 1.00 93.38 82 LEU A CA 1
ATOM 653 C C . LEU A 1 82 ? -3.725 9.948 19.881 1.00 93.38 82 LEU A C 1
ATOM 655 O O . LEU A 1 82 ? -4.658 9.326 20.390 1.00 93.38 82 LEU A O 1
ATOM 659 N N . ASN A 1 83 ? -3.878 10.702 18.791 1.00 92.25 83 ASN A N 1
ATOM 660 C CA . ASN A 1 83 ? -5.153 10.833 18.093 1.00 92.25 83 ASN A CA 1
ATOM 661 C C . ASN A 1 83 ? -5.640 9.481 17.559 1.00 92.25 83 ASN A C 1
ATOM 663 O O . ASN A 1 83 ? -6.811 9.147 17.744 1.00 92.25 83 ASN A O 1
ATOM 667 N N . GLU A 1 84 ? -4.746 8.690 16.965 1.00 90.25 84 GLU A N 1
ATOM 668 C CA . GLU A 1 84 ? -5.063 7.355 16.458 1.00 90.25 84 GLU A CA 1
ATOM 669 C C . GLU A 1 84 ? -5.469 6.405 17.591 1.00 90.25 84 GLU A C 1
ATOM 671 O O . GLU A 1 84 ? -6.512 5.758 17.510 1.00 90.25 84 GLU A O 1
ATOM 676 N N . ILE A 1 85 ? -4.725 6.388 18.704 1.00 92.75 85 ILE A N 1
ATOM 677 C CA . ILE A 1 85 ? -5.071 5.603 19.901 1.00 92.75 85 ILE A CA 1
ATOM 678 C C . ILE A 1 85 ? -6.464 5.988 20.419 1.00 92.75 85 ILE A C 1
ATOM 680 O O . ILE A 1 85 ? -7.289 5.119 20.713 1.00 92.75 85 ILE A O 1
ATOM 684 N N . HIS A 1 86 ? -6.761 7.286 20.524 1.00 92.75 86 HIS A N 1
ATOM 685 C CA . HIS A 1 86 ? -8.061 7.768 20.993 1.00 92.75 86 HIS A CA 1
ATOM 686 C C . HIS A 1 86 ? -9.201 7.413 20.037 1.00 92.75 86 HIS A C 1
ATOM 688 O O . HIS A 1 86 ? -10.266 6.980 20.488 1.00 92.75 86 HIS A O 1
ATOM 694 N N . LEU A 1 87 ? -8.990 7.573 18.731 1.00 89.62 87 LEU A N 1
ATOM 695 C CA . LEU A 1 87 ? -9.959 7.211 17.700 1.00 89.62 87 LEU A CA 1
ATOM 696 C C . LEU A 1 87 ? -10.298 5.724 17.788 1.00 89.62 87 LEU A C 1
ATOM 698 O O . LEU A 1 87 ? -11.465 5.333 17.857 1.00 89.62 87 LEU A O 1
ATOM 702 N N . GLN A 1 88 ? -9.262 4.903 17.874 1.00 89.06 88 GLN A N 1
ATOM 703 C CA . GLN A 1 88 ? -9.384 3.474 18.023 1.00 89.06 88 GLN A CA 1
ATOM 704 C C . GLN A 1 88 ? -10.125 3.105 19.323 1.00 89.06 88 GLN A C 1
ATOM 706 O O . GLN A 1 88 ? -11.083 2.322 19.285 1.00 89.06 88 GLN A O 1
ATOM 711 N N . ARG A 1 89 ? -9.777 3.678 20.480 1.00 90.44 89 ARG A N 1
ATOM 712 C CA . ARG A 1 89 ? -10.523 3.455 21.738 1.00 90.44 89 ARG A CA 1
ATOM 713 C C . ARG A 1 89 ? -12.017 3.733 21.587 1.00 90.44 89 ARG A C 1
ATOM 715 O O . ARG A 1 89 ? -12.829 2.895 21.973 1.00 90.44 89 ARG A O 1
ATOM 722 N N . LYS A 1 90 ? -12.384 4.849 20.952 1.00 85.38 90 LYS A N 1
ATOM 723 C CA . LYS A 1 90 ? -13.790 5.210 20.702 1.00 85.38 90 LYS A CA 1
ATOM 724 C C . LYS A 1 90 ? -14.515 4.187 19.825 1.00 85.38 90 LYS A C 1
ATOM 726 O O . LYS A 1 90 ? -15.627 3.794 20.159 1.00 85.38 90 LYS A O 1
ATOM 731 N N . GLN A 1 91 ? -13.887 3.704 18.753 1.00 78.38 91 GLN A N 1
ATOM 732 C CA . GLN A 1 91 ? -14.489 2.688 17.878 1.00 78.38 91 GLN A CA 1
ATOM 733 C C . GLN A 1 91 ? -14.785 1.369 18.613 1.00 78.38 91 GLN A C 1
ATOM 735 O O . GLN A 1 91 ? -15.802 0.731 18.347 1.00 78.38 91 GLN A O 1
ATOM 740 N N . ALA A 1 92 ? -13.946 0.984 19.581 1.00 68.19 92 ALA A N 1
ATOM 741 C CA . ALA A 1 92 ? -14.185 -0.205 20.401 1.00 68.19 92 ALA A CA 1
ATOM 742 C C . ALA A 1 92 ? -15.405 -0.043 21.328 1.00 68.19 92 ALA A C 1
ATOM 744 O O . ALA A 1 92 ? -16.172 -0.988 21.510 1.00 68.19 92 ALA A O 1
ATOM 745 N N . LEU A 1 93 ? -15.637 1.161 21.862 1.00 60.19 93 LEU A N 1
ATOM 746 C CA . LEU A 1 93 ? -16.814 1.460 22.685 1.00 60.19 93 LEU A CA 1
ATOM 747 C C . LEU A 1 93 ? -18.113 1.406 21.864 1.00 60.19 93 LEU A C 1
ATOM 749 O O . LEU A 1 93 ? -19.102 0.839 22.323 1.00 60.19 93 LEU A O 1
ATOM 753 N N . VAL A 1 94 ? -18.094 1.912 20.625 1.00 55.91 94 VAL A N 1
ATOM 754 C CA . VAL A 1 94 ? -19.254 1.869 19.710 1.00 55.91 94 VAL A CA 1
ATOM 755 C C . VAL A 1 94 ? -19.592 0.432 19.297 1.00 55.91 94 VAL A C 1
ATOM 757 O O . VAL A 1 94 ? -20.762 0.060 19.284 1.00 55.91 94 VAL A O 1
ATOM 760 N N . ALA A 1 95 ? -18.585 -0.410 19.041 1.00 56.50 95 ALA A N 1
ATOM 761 C CA . ALA A 1 95 ? -18.798 -1.829 18.747 1.00 56.50 95 ALA A CA 1
ATOM 762 C C . ALA A 1 95 ? -19.354 -2.620 19.949 1.00 56.50 95 ALA A C 1
ATOM 764 O O . ALA A 1 95 ? -20.080 -3.596 19.765 1.00 56.50 95 ALA A O 1
ATOM 765 N N . THR A 1 96 ? -19.045 -2.191 21.178 1.00 50.06 96 THR A N 1
ATOM 766 C CA . THR A 1 96 ? -19.511 -2.850 22.411 1.00 50.06 96 THR A CA 1
ATOM 767 C C . THR A 1 96 ? -20.930 -2.412 22.805 1.00 50.06 96 THR A C 1
ATOM 769 O O . THR A 1 96 ? -21.687 -3.216 23.344 1.00 50.06 96 THR A O 1
ATOM 772 N N . ALA A 1 97 ? -21.338 -1.178 22.482 1.00 45.22 97 ALA A N 1
ATOM 773 C CA . ALA A 1 97 ? -22.685 -0.659 22.752 1.00 45.22 97 ALA A CA 1
ATOM 774 C C . ALA A 1 97 ? -23.792 -1.263 21.856 1.00 45.22 97 ALA A C 1
ATOM 776 O O . ALA A 1 97 ? -24.974 -1.121 22.160 1.00 45.22 97 ALA A O 1
ATOM 777 N N . ALA A 1 98 ? -23.433 -1.974 20.782 1.00 40.97 98 ALA A N 1
ATOM 778 C CA . ALA A 1 98 ? -24.370 -2.605 19.846 1.00 40.97 98 ALA A CA 1
ATOM 779 C C . ALA A 1 98 ? -24.796 -4.043 20.230 1.00 40.97 98 ALA A C 1
ATOM 781 O O . ALA A 1 98 ? -25.228 -4.814 19.373 1.00 40.97 98 ALA A O 1
ATOM 782 N N . ARG A 1 99 ? -24.695 -4.437 21.508 1.00 43.62 99 ARG A N 1
ATOM 783 C CA . ARG A 1 99 ? -25.263 -5.702 22.012 1.00 43.62 99 ARG A CA 1
ATOM 784 C C . ARG A 1 99 ? -26.040 -5.482 23.307 1.00 43.62 99 ARG A C 1
ATOM 786 O O . ARG A 1 99 ? -25.481 -4.976 24.277 1.00 43.62 99 ARG A O 1
ATOM 793 N N . PRO A 1 100 ? -27.275 -6.001 23.367 1.00 40.84 100 PRO A N 1
ATOM 794 C CA . PRO A 1 100 ? -27.499 -7.048 24.357 1.00 40.84 100 PRO A CA 1
ATOM 795 C C . PRO A 1 100 ? -28.424 -8.157 23.837 1.00 40.84 100 PRO A C 1
ATOM 797 O O . PRO A 1 100 ? -29.523 -7.877 23.388 1.00 40.84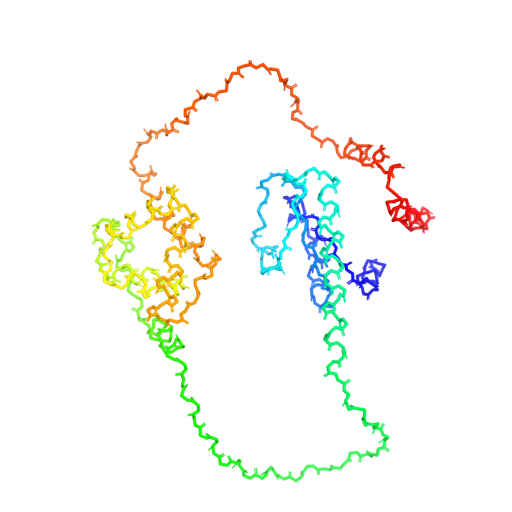 100 PRO A O 1
ATOM 800 N N . VAL A 1 101 ? -28.025 -9.418 24.015 1.00 29.91 101 VAL A N 1
ATOM 801 C CA . VAL A 1 101 ? -28.897 -10.425 24.642 1.00 29.91 101 VAL A CA 1
ATOM 802 C C . VAL A 1 101 ? -27.988 -11.326 25.472 1.00 29.91 101 VAL A C 1
ATOM 804 O O . VAL A 1 101 ? -27.126 -12.026 24.943 1.00 29.91 101 VAL A O 1
ATOM 807 N N . LYS A 1 102 ? -28.153 -11.247 26.794 1.00 40.97 102 LYS A N 1
ATOM 808 C CA . LYS A 1 102 ? -27.702 -12.264 27.741 1.00 40.97 102 LYS A CA 1
ATOM 809 C C . LYS A 1 102 ? -28.823 -13.294 27.823 1.00 40.97 102 LYS A C 1
ATOM 811 O O . LYS A 1 102 ? -29.946 -12.923 28.154 1.00 40.97 102 LYS A O 1
ATOM 816 N N . THR A 1 103 ? -28.532 -14.566 27.602 1.00 27.34 103 THR A N 1
ATOM 817 C CA . THR A 1 103 ? -29.309 -15.622 28.252 1.00 27.34 103 THR A CA 1
ATOM 818 C C . THR A 1 103 ? -28.351 -16.723 28.662 1.00 27.34 103 THR A C 1
ATOM 820 O O . THR A 1 103 ? -27.585 -17.246 27.858 1.00 27.34 103 THR A O 1
ATOM 823 N N . SER A 1 104 ? -28.340 -16.926 29.969 1.00 33.78 104 SER A N 1
ATOM 824 C CA . SER A 1 104 ? -27.546 -17.846 30.762 1.00 33.78 104 SER A CA 1
ATOM 825 C C . SER A 1 104 ? -27.713 -19.285 30.275 1.00 33.78 104 SER A C 1
ATOM 827 O O . SER A 1 104 ? -28.828 -19.695 29.961 1.00 33.78 104 SER A O 1
ATOM 829 N N . ILE A 1 105 ? -26.621 -20.048 30.241 1.00 32.38 105 ILE A N 1
ATOM 830 C CA . ILE A 1 105 ? -26.667 -21.505 30.103 1.00 32.38 105 ILE A CA 1
ATOM 831 C C . ILE A 1 105 ? -26.430 -22.069 31.505 1.00 32.38 105 ILE A C 1
ATOM 833 O O . ILE A 1 105 ? -25.320 -21.962 32.021 1.00 32.38 105 ILE A O 1
ATOM 837 N N . GLU A 1 106 ? -27.483 -22.609 32.118 1.00 35.31 106 GLU A N 1
ATOM 838 C CA . GLU A 1 106 ? -27.361 -23.633 33.158 1.00 35.31 106 GLU A CA 1
ATOM 839 C C . GLU A 1 106 ? -27.282 -25.018 32.494 1.00 35.31 106 GLU A C 1
ATOM 841 O O . GLU A 1 106 ? -27.921 -25.277 31.471 1.00 35.31 106 GLU A O 1
ATOM 846 N N . ASP A 1 107 ? -26.448 -25.871 33.089 1.00 40.59 107 ASP A N 1
ATOM 847 C CA . ASP A 1 107 ? -26.166 -27.272 32.767 1.00 40.59 107 ASP A CA 1
ATOM 848 C C . ASP A 1 107 ? -27.412 -28.168 32.702 1.00 40.59 107 ASP A C 1
ATOM 850 O O . ASP A 1 107 ? -28.081 -28.324 33.717 1.00 40.59 107 ASP A O 1
ATOM 854 N N . VAL A 1 108 ? -27.636 -28.877 31.581 1.00 34.03 108 VAL A N 1
ATOM 855 C CA . VAL A 1 108 ? -28.388 -30.157 31.513 1.00 34.03 108 VAL A CA 1
ATOM 856 C C . VAL A 1 108 ? -27.861 -30.999 30.319 1.00 34.03 108 VAL A C 1
ATOM 858 O O . VAL A 1 108 ? -27.541 -30.430 29.272 1.00 34.03 108 VAL A O 1
ATOM 861 N N . PRO A 1 109 ? -27.705 -32.339 30.449 1.00 38.00 109 PRO A N 1
ATOM 862 C CA . PRO A 1 109 ? -26.781 -33.139 29.643 1.00 38.00 109 PRO A CA 1
ATOM 863 C C . PRO A 1 109 ? -27.333 -33.605 28.290 1.00 38.00 109 PRO A C 1
ATOM 865 O O . PRO A 1 109 ? -28.531 -33.755 28.088 1.00 38.00 109 PRO A O 1
ATOM 868 N N . LYS A 1 110 ? -26.386 -33.897 27.392 1.00 45.59 110 LYS A N 1
ATOM 869 C CA . LYS A 1 110 ? -26.509 -34.380 26.005 1.00 45.59 110 LYS A CA 1
ATOM 870 C C . LYS A 1 110 ? -27.456 -35.594 25.851 1.00 45.59 110 LYS A C 1
ATOM 872 O O . LYS A 1 110 ? -27.153 -36.646 26.413 1.00 45.59 110 LYS A O 1
ATOM 877 N N . PRO A 1 111 ? -28.491 -35.518 24.988 1.00 36.31 111 PRO A N 1
ATOM 878 C CA . PRO A 1 111 ? -29.018 -36.714 24.323 1.00 36.31 111 PRO A CA 1
ATOM 879 C C . PRO A 1 111 ? -29.147 -36.543 22.793 1.00 36.31 111 PRO A C 1
ATOM 881 O O . PRO A 1 111 ? -29.174 -35.442 22.253 1.00 36.31 111 PRO A O 1
ATOM 884 N N . GLN A 1 112 ? -29.152 -37.688 22.115 1.00 38.38 112 GLN A N 1
ATOM 885 C CA . GLN A 1 112 ? -28.950 -37.961 20.683 1.00 38.38 112 GLN A CA 1
ATOM 886 C C . GLN A 1 112 ? -29.749 -37.103 19.672 1.00 38.38 112 GLN A C 1
ATOM 888 O O . GLN A 1 112 ? -30.922 -36.803 19.871 1.00 38.38 112 GLN A O 1
ATOM 893 N N . LEU A 1 113 ? -29.099 -36.778 18.542 1.00 41.22 113 LEU A N 1
ATOM 894 C CA . LEU A 1 113 ? -29.670 -36.066 17.388 1.00 41.22 113 LEU A CA 1
ATOM 895 C C . LEU A 1 113 ? -30.706 -36.925 16.627 1.00 41.22 113 LEU A C 1
ATOM 897 O O . LEU A 1 113 ? -30.334 -37.992 16.135 1.00 41.22 113 LEU A O 1
ATOM 901 N N . PRO A 1 114 ? -31.951 -36.452 16.422 1.00 46.09 114 PRO A N 1
ATOM 902 C CA . PRO A 1 114 ? -32.807 -36.920 15.332 1.00 46.09 114 PRO A CA 1
ATOM 903 C C . PRO A 1 114 ? -32.359 -36.322 13.975 1.00 46.09 114 PRO A C 1
ATOM 905 O O . PRO A 1 114 ? -31.684 -35.287 13.952 1.00 46.09 114 PRO A O 1
ATOM 908 N N . PRO A 1 115 ? -32.687 -36.969 12.837 1.00 55.28 115 PRO A N 1
ATOM 909 C CA . PRO A 1 115 ? -32.201 -36.574 11.512 1.00 55.28 115 PRO A CA 1
ATOM 910 C C . PRO A 1 115 ? -32.685 -35.169 11.105 1.00 55.28 115 PRO A C 1
ATOM 912 O O . PRO A 1 115 ? -33.776 -34.754 11.503 1.00 55.28 115 PRO A O 1
ATOM 915 N N . PRO A 1 116 ? -31.889 -34.420 10.315 1.00 48.41 116 PRO A N 1
ATOM 916 C CA . PRO A 1 116 ? -32.190 -33.031 9.992 1.00 48.41 116 PRO A CA 1
ATOM 917 C C . PRO A 1 116 ? -33.452 -32.912 9.115 1.00 48.41 116 PRO A C 1
ATOM 919 O O . PRO A 1 116 ? -33.630 -33.713 8.193 1.00 48.41 116 PRO A O 1
ATOM 922 N N . PRO A 1 117 ? -34.319 -31.910 9.361 1.00 53.97 117 PRO A N 1
ATOM 923 C CA . PRO A 1 117 ? -35.474 -31.630 8.514 1.00 53.97 117 PRO A CA 1
ATOM 924 C C . PRO A 1 117 ? -35.046 -31.115 7.125 1.00 53.97 117 PRO A C 1
ATOM 926 O O . PRO A 1 117 ? -33.934 -30.598 6.974 1.00 53.97 117 PRO A O 1
ATOM 929 N N . PRO A 1 118 ? -35.915 -31.247 6.101 1.00 59.50 118 PRO A N 1
ATOM 930 C CA . PRO A 1 118 ? -35.605 -30.846 4.732 1.00 59.50 118 PRO A CA 1
ATOM 931 C C . PRO A 1 118 ? -35.262 -29.350 4.641 1.00 59.50 118 PRO A C 1
ATOM 933 O O . PRO A 1 118 ? -35.789 -28.545 5.418 1.00 59.50 118 PRO A O 1
ATOM 936 N N . PRO A 1 119 ? -34.375 -28.962 3.705 1.00 50.16 119 PRO A N 1
ATOM 937 C CA . PRO A 1 119 ? -33.898 -27.592 3.601 1.00 50.16 119 PRO A CA 1
ATOM 938 C C . PRO A 1 119 ? -35.062 -26.623 3.332 1.00 50.16 119 PRO A C 1
ATOM 940 O O . PRO A 1 119 ? -35.959 -26.944 2.547 1.00 50.16 119 PRO A O 1
ATOM 943 N N . PRO A 1 120 ? -35.058 -25.433 3.960 1.00 53.75 120 PRO A N 1
ATOM 944 C CA . PRO A 1 120 ? -36.074 -24.420 3.716 1.00 53.75 120 PRO A CA 1
ATOM 945 C C . PRO A 1 120 ? -36.032 -23.961 2.249 1.00 53.75 120 PRO A C 1
ATOM 947 O O . PRO A 1 120 ? -34.962 -23.983 1.629 1.00 53.75 120 PRO A O 1
ATOM 950 N N . PRO A 1 121 ? -37.176 -23.532 1.685 1.00 52.31 121 PRO A N 1
ATOM 951 C CA . PRO A 1 121 ? -37.256 -23.115 0.292 1.00 52.31 121 PRO A CA 1
ATOM 952 C C . PRO A 1 121 ? -36.262 -21.978 0.003 1.00 52.31 121 PRO A C 1
ATOM 954 O O . PRO A 1 121 ? -36.033 -21.122 0.868 1.00 52.31 121 PRO A O 1
ATOM 957 N N . PRO A 1 122 ? -35.651 -21.962 -1.195 1.00 47.16 122 PRO A N 1
ATOM 958 C CA . PRO A 1 122 ? -34.644 -20.974 -1.543 1.00 47.16 122 PRO A CA 1
ATOM 959 C C . PRO A 1 122 ? -35.231 -19.565 -1.431 1.00 47.16 122 PRO A C 1
ATOM 961 O O . PRO A 1 122 ? -36.258 -19.246 -2.031 1.00 47.16 122 PRO A O 1
ATOM 964 N N . LYS A 1 123 ? -34.557 -18.716 -0.648 1.00 44.97 123 LYS A N 1
ATOM 965 C CA . LYS A 1 123 ? -34.822 -17.274 -0.617 1.00 44.97 123 LYS A CA 1
ATOM 966 C C . LYS A 1 123 ? -34.684 -16.716 -2.043 1.00 44.97 123 LYS A C 1
ATOM 968 O O . LYS A 1 123 ? -33.814 -17.196 -2.775 1.00 44.97 123 LYS A O 1
ATOM 973 N N . PRO A 1 124 ? -35.492 -15.717 -2.443 1.00 44.16 124 PRO A N 1
ATOM 974 C CA . PRO A 1 124 ? -35.349 -15.078 -3.745 1.00 44.16 124 PRO A CA 1
ATOM 975 C C . PRO A 1 124 ? -33.902 -14.624 -3.929 1.00 44.16 124 PRO A C 1
ATOM 977 O O . PRO A 1 124 ? -33.352 -13.954 -3.057 1.00 44.16 124 PRO A O 1
ATOM 980 N N . ILE A 1 125 ? -33.286 -15.032 -5.037 1.00 47.56 125 ILE A N 1
ATOM 981 C CA . ILE A 1 125 ? -31.933 -14.627 -5.414 1.00 47.56 125 ILE A CA 1
ATOM 982 C C . ILE A 1 125 ? -31.934 -13.097 -5.492 1.00 47.56 125 ILE A C 1
ATOM 984 O O . ILE A 1 125 ? -32.506 -12.515 -6.417 1.00 47.56 125 ILE A O 1
ATOM 988 N N . GLU A 1 126 ? -31.330 -12.443 -4.499 1.00 45.47 126 GLU A N 1
ATOM 989 C CA . GLU A 1 126 ? -30.989 -11.028 -4.585 1.00 45.47 126 GLU A CA 1
ATOM 990 C C . GLU A 1 126 ? -30.143 -10.844 -5.846 1.00 45.47 126 GLU A C 1
ATOM 992 O O . GLU A 1 126 ? -29.138 -11.528 -6.052 1.00 45.47 126 GLU A O 1
ATOM 997 N N . LYS A 1 127 ? -30.605 -9.968 -6.741 1.00 43.06 127 LYS A N 1
ATOM 998 C CA . LYS A 1 127 ? -29.933 -9.663 -8.004 1.00 43.06 127 LYS A CA 1
ATOM 999 C C . LYS A 1 127 ? -28.485 -9.273 -7.697 1.00 43.06 127 LYS A C 1
ATOM 1001 O O . LYS A 1 127 ? -28.259 -8.256 -7.045 1.00 43.06 127 LYS A O 1
ATOM 1006 N N . VAL A 1 128 ? -27.536 -10.089 -8.164 1.00 46.84 128 VAL A N 1
ATOM 1007 C CA . VAL A 1 128 ? -26.089 -9.830 -8.109 1.00 46.84 128 VAL A CA 1
ATOM 1008 C C . VAL A 1 128 ? -25.847 -8.373 -8.494 1.00 46.84 128 VAL A C 1
ATOM 1010 O O . VAL A 1 128 ? -26.331 -7.928 -9.539 1.00 46.84 128 VAL A O 1
ATOM 1013 N N . SER A 1 129 ? -25.160 -7.613 -7.637 1.00 58.44 129 SER A N 1
ATOM 1014 C CA . SER A 1 129 ? -24.870 -6.211 -7.927 1.00 58.44 129 SER A CA 1
ATOM 1015 C C . SER A 1 129 ? -24.145 -6.128 -9.278 1.00 58.44 129 SER A C 1
ATOM 1017 O O . SER A 1 129 ? -23.270 -6.942 -9.574 1.00 58.44 129 SER A O 1
ATOM 1019 N N . ASN A 1 130 ? -24.520 -5.175 -10.136 1.00 64.50 130 ASN A N 1
ATOM 1020 C CA . ASN A 1 130 ? -23.942 -5.061 -11.483 1.00 64.50 130 ASN A CA 1
ATOM 1021 C C . ASN A 1 130 ? -22.397 -4.953 -11.443 1.00 64.50 130 ASN A C 1
ATOM 1023 O O . ASN A 1 130 ? -21.713 -5.454 -12.329 1.00 64.50 130 ASN A O 1
ATOM 1027 N N . SER A 1 131 ? -21.847 -4.373 -10.370 1.00 66.56 131 SER A N 1
ATOM 1028 C CA . SER A 1 131 ? -20.412 -4.315 -10.066 1.00 66.56 131 SER A CA 1
ATOM 1029 C C . SER A 1 131 ? -19.773 -5.693 -9.855 1.00 66.56 131 SER A C 1
ATOM 1031 O O . SER A 1 131 ? -18.697 -5.951 -10.395 1.00 66.56 131 SER A O 1
ATOM 1033 N N . ASP A 1 132 ? -20.437 -6.600 -9.132 1.00 72.06 132 ASP A N 1
ATOM 1034 C CA . ASP A 1 132 ? -19.929 -7.960 -8.909 1.00 72.06 132 ASP A CA 1
ATOM 1035 C C . ASP A 1 132 ? -19.952 -8.773 -10.206 1.00 72.06 132 ASP A C 1
ATOM 1037 O O . ASP A 1 132 ? -19.021 -9.529 -10.482 1.00 72.06 132 ASP A O 1
ATOM 1041 N N . ALA A 1 133 ? -20.969 -8.566 -11.048 1.00 80.75 133 ALA A N 1
ATOM 1042 C CA . ALA A 1 133 ? -21.068 -9.213 -12.353 1.00 80.75 133 ALA A CA 1
ATOM 1043 C C . ALA A 1 133 ? -19.935 -8.784 -13.306 1.00 80.75 133 ALA A C 1
ATOM 1045 O O . ALA A 1 133 ? -19.369 -9.627 -14.005 1.00 80.75 133 ALA A O 1
ATOM 1046 N N . ILE A 1 134 ? -19.556 -7.500 -13.303 1.00 82.38 134 ILE A N 1
ATOM 1047 C CA . ILE A 1 134 ? -18.452 -6.971 -14.122 1.00 82.38 134 ILE A CA 1
ATOM 1048 C C . ILE A 1 134 ? -17.113 -7.579 -13.689 1.00 82.38 134 ILE A C 1
ATOM 1050 O O . ILE A 1 134 ? -16.364 -8.088 -14.522 1.00 82.38 134 ILE A O 1
ATOM 1054 N N . ILE A 1 135 ? -16.809 -7.597 -12.390 1.00 81.31 135 ILE A N 1
ATOM 1055 C CA . ILE A 1 135 ? -15.558 -8.199 -11.902 1.00 81.31 135 ILE A CA 1
ATOM 1056 C C . ILE A 1 135 ? -15.543 -9.710 -12.139 1.00 81.31 135 ILE A C 1
ATOM 1058 O O . ILE A 1 135 ? -14.510 -10.270 -12.507 1.00 81.31 135 ILE A O 1
ATOM 1062 N N . GLN A 1 136 ? -16.695 -10.369 -12.009 1.00 82.62 136 GLN A N 1
ATOM 1063 C CA . GLN A 1 136 ? -16.831 -11.789 -12.304 1.00 82.62 136 GLN A CA 1
ATOM 1064 C C . GLN A 1 136 ? -16.675 -12.110 -13.803 1.00 82.62 136 GLN A C 1
ATOM 1066 O O . GLN A 1 136 ? -16.152 -13.170 -14.144 1.00 82.62 136 GLN A O 1
ATOM 1071 N N . LYS A 1 137 ? -17.076 -11.206 -14.711 1.00 90.31 137 LYS A N 1
ATOM 1072 C CA . LYS A 1 137 ? -16.794 -11.314 -16.155 1.00 90.31 137 LYS A CA 1
ATOM 1073 C C . LYS A 1 137 ? -15.286 -11.359 -16.398 1.00 90.31 137 LYS A C 1
ATOM 1075 O O . LYS A 1 137 ? -14.808 -12.254 -17.091 1.00 90.31 137 LYS A O 1
ATOM 1080 N N . TYR A 1 138 ? -14.536 -10.429 -15.809 1.00 88.12 138 TYR A N 1
ATOM 1081 C CA . TYR A 1 138 ? -13.092 -10.339 -16.025 1.00 88.12 138 TYR A CA 1
ATOM 1082 C C . TYR A 1 138 ? -12.299 -11.443 -15.316 1.00 88.12 138 TYR A C 1
ATOM 1084 O O . TYR A 1 138 ? -11.314 -11.926 -15.866 1.00 88.12 138 TYR A O 1
ATOM 1092 N N . SER A 1 139 ? -12.743 -11.913 -14.146 1.00 84.38 139 SER A N 1
ATOM 1093 C CA . SER A 1 139 ? -12.070 -13.010 -13.434 1.00 84.38 139 SER A CA 1
ATOM 1094 C C . SER A 1 139 ? -12.195 -14.370 -14.129 1.00 84.38 139 SER A C 1
ATOM 1096 O O . SER A 1 139 ? -11.355 -15.241 -13.918 1.00 84.38 139 SER A O 1
ATOM 1098 N N . ARG A 1 140 ? -13.221 -14.553 -14.971 1.00 87.50 140 ARG A N 1
ATOM 1099 C CA . ARG A 1 140 ? -13.428 -15.762 -15.787 1.00 87.50 140 ARG A CA 1
ATOM 1100 C C . ARG A 1 140 ? -12.676 -15.740 -17.121 1.00 87.50 140 ARG A C 1
ATOM 1102 O O . ARG A 1 140 ? -12.728 -16.728 -17.852 1.00 87.50 140 ARG A O 1
ATOM 1109 N N . ARG A 1 141 ? -12.016 -14.630 -17.468 1.00 89.31 141 ARG A N 1
ATOM 1110 C CA . ARG A 1 141 ? -11.260 -14.498 -18.719 1.00 89.31 141 ARG A CA 1
ATOM 1111 C C . ARG A 1 141 ? -10.132 -15.535 -18.769 1.00 89.31 141 ARG A C 1
ATOM 1113 O O . ARG A 1 141 ? -9.379 -15.687 -17.811 1.00 89.31 141 ARG A O 1
ATOM 1120 N N . VAL A 1 142 ? -9.997 -16.229 -19.900 1.00 88.94 142 VAL A N 1
ATOM 1121 C CA . VAL A 1 142 ? -8.887 -17.164 -20.144 1.00 88.94 142 VAL A CA 1
ATOM 1122 C C . VAL A 1 142 ? -7.677 -16.373 -20.627 1.00 88.94 142 VAL A C 1
ATOM 1124 O O . VAL A 1 142 ? -7.712 -15.798 -21.710 1.00 88.94 142 VAL A O 1
ATOM 1127 N N . VAL A 1 143 ? -6.615 -16.355 -19.824 1.00 89.69 143 VAL A N 1
ATOM 1128 C CA . VAL A 1 143 ? -5.397 -15.578 -20.091 1.00 89.69 143 VAL A CA 1
ATOM 1129 C C . VAL A 1 143 ? -4.548 -16.238 -21.178 1.00 89.69 143 VAL A C 1
ATOM 1131 O O . VAL A 1 143 ? -4.067 -17.359 -20.987 1.00 89.69 143 VAL A O 1
ATOM 1134 N N . LYS A 1 144 ? -4.277 -15.529 -22.281 1.00 89.50 144 LYS A N 1
ATOM 1135 C CA . LYS A 1 144 ? -3.268 -15.921 -23.273 1.00 89.50 144 LYS A CA 1
ATOM 1136 C C . LYS A 1 144 ? -2.003 -15.089 -23.061 1.00 89.50 144 LYS A C 1
ATOM 1138 O O . LYS A 1 144 ? -2.010 -13.867 -23.097 1.00 89.50 144 LYS A O 1
ATOM 1143 N N . ARG A 1 145 ? -0.859 -15.747 -22.867 1.00 89.00 145 ARG A N 1
ATOM 1144 C CA . ARG A 1 145 ? 0.427 -15.065 -22.606 1.00 89.00 145 ARG A CA 1
ATOM 1145 C C . ARG A 1 145 ? 1.160 -14.620 -23.877 1.00 89.00 145 ARG A C 1
ATOM 1147 O O . ARG A 1 145 ? 2.387 -14.510 -23.870 1.00 89.00 145 ARG A O 1
ATOM 1154 N N . SER A 1 146 ? 0.435 -14.346 -24.963 1.00 86.50 146 SER A N 1
ATOM 1155 C CA . SER A 1 146 ? 1.007 -13.867 -26.233 1.00 86.50 146 SER A CA 1
ATOM 1156 C C . SER A 1 146 ? 1.760 -12.549 -26.057 1.00 86.50 146 SER A C 1
ATOM 1158 O O . SER A 1 146 ? 2.828 -12.370 -26.645 1.00 86.50 146 SER A O 1
ATOM 1160 N N . TYR A 1 147 ? 1.262 -11.678 -25.177 1.00 86.69 147 TYR A N 1
ATOM 1161 C CA . TYR A 1 147 ? 1.866 -10.389 -24.834 1.00 86.69 147 TYR A CA 1
ATOM 1162 C C . TYR A 1 147 ? 3.300 -10.493 -24.286 1.00 86.69 147 TYR A C 1
ATOM 1164 O O . TYR A 1 147 ? 4.086 -9.565 -24.442 1.00 86.69 147 TYR A O 1
ATOM 1172 N N . SER A 1 148 ? 3.683 -11.622 -23.675 1.00 85.25 148 SER A N 1
ATOM 1173 C CA . SER A 1 148 ? 5.011 -11.795 -23.057 1.00 85.25 148 SER A CA 1
ATOM 1174 C C . SER A 1 148 ? 6.170 -11.855 -24.058 1.00 85.25 148 SER A C 1
ATOM 1176 O O . SER A 1 148 ? 7.316 -11.609 -23.688 1.00 85.25 148 SER A O 1
ATOM 1178 N N . THR A 1 149 ? 5.867 -12.177 -25.317 1.00 84.19 149 THR A N 1
ATOM 1179 C CA . THR A 1 149 ? 6.851 -12.320 -26.404 1.00 84.19 149 THR A CA 1
ATOM 1180 C C . THR A 1 149 ? 6.965 -11.079 -27.285 1.00 84.19 149 THR A C 1
ATOM 1182 O O . THR A 1 149 ? 7.863 -10.999 -28.118 1.00 84.19 149 THR A O 1
ATOM 1185 N N . LYS A 1 150 ? 6.059 -10.111 -27.110 1.00 87.00 150 LYS A N 1
ATOM 1186 C CA . LYS A 1 150 ? 5.953 -8.909 -27.936 1.00 87.00 150 LYS A CA 1
ATOM 1187 C C . LYS A 1 150 ? 6.307 -7.676 -27.121 1.00 87.00 150 LYS A C 1
ATOM 1189 O O . LYS A 1 150 ? 6.065 -7.619 -25.915 1.00 87.00 150 LYS A O 1
ATOM 1194 N N . SER A 1 151 ? 6.801 -6.651 -27.802 1.00 86.88 151 SER A N 1
ATOM 1195 C CA . SER A 1 151 ? 6.979 -5.344 -27.176 1.00 86.88 151 SER A CA 1
ATOM 1196 C C . SER A 1 151 ? 5.624 -4.695 -26.881 1.00 86.88 151 SER A C 1
ATOM 1198 O O . SER A 1 151 ? 4.672 -4.924 -27.626 1.00 86.88 151 SER A O 1
ATOM 1200 N N . ILE A 1 152 ? 5.533 -3.860 -25.838 1.00 88.69 152 ILE A N 1
ATOM 1201 C CA . ILE A 1 152 ? 4.265 -3.223 -25.432 1.00 88.69 152 ILE A CA 1
ATOM 1202 C C . ILE A 1 152 ? 3.617 -2.431 -26.577 1.00 88.69 152 ILE A C 1
ATOM 1204 O O . ILE A 1 152 ? 2.403 -2.421 -26.705 1.00 88.69 152 ILE A O 1
ATOM 1208 N N . GLU A 1 153 ? 4.399 -1.842 -27.483 1.00 89.81 153 GLU A N 1
ATOM 1209 C CA . GLU A 1 153 ? 3.879 -1.104 -28.642 1.00 89.81 153 GLU A CA 1
ATOM 1210 C C . GLU A 1 153 ? 3.136 -1.997 -29.651 1.00 89.81 153 GLU A C 1
ATOM 1212 O O . GLU A 1 153 ? 2.366 -1.496 -30.465 1.00 89.81 153 GLU A O 1
ATOM 1217 N N . GLN A 1 154 ? 3.358 -3.312 -29.604 1.00 91.00 154 GLN A N 1
ATOM 1218 C CA . GLN A 1 154 ? 2.729 -4.303 -30.482 1.00 91.00 154 GLN A CA 1
ATOM 1219 C C . GLN A 1 154 ? 1.517 -4.988 -29.832 1.00 91.00 154 GLN A C 1
ATOM 1221 O O . GLN A 1 154 ? 0.869 -5.820 -30.476 1.00 91.00 154 GLN A O 1
ATOM 1226 N N . TRP A 1 155 ? 1.223 -4.690 -28.563 1.00 93.75 155 TRP A N 1
ATOM 1227 C CA . TRP A 1 155 ? 0.110 -5.309 -27.851 1.00 93.75 155 TRP A CA 1
ATOM 1228 C C . TRP A 1 155 ? -1.224 -4.817 -28.400 1.00 93.75 155 TRP A C 1
ATOM 1230 O O . TRP A 1 155 ? -1.457 -3.611 -28.522 1.00 93.75 155 TRP A O 1
ATOM 1240 N N . GLN A 1 156 ? -2.106 -5.770 -28.687 1.00 94.25 156 GLN A N 1
ATOM 1241 C CA . GLN A 1 156 ? -3.511 -5.496 -28.974 1.00 94.25 156 GLN A CA 1
ATOM 1242 C C . GLN A 1 156 ? -4.310 -5.318 -27.674 1.00 94.25 156 GLN A C 1
ATOM 1244 O O . GLN A 1 156 ? -3.789 -5.515 -26.575 1.00 94.25 156 GLN A O 1
ATOM 1249 N N . ASP A 1 157 ? -5.575 -4.939 -27.800 1.00 94.94 157 ASP A N 1
ATOM 1250 C CA . ASP A 1 157 ? -6.517 -4.824 -26.682 1.00 94.94 157 ASP A CA 1
ATOM 1251 C C . ASP A 1 157 ? -6.630 -6.118 -25.858 1.00 94.94 157 ASP A C 1
ATOM 1253 O O . ASP A 1 157 ? -6.556 -6.093 -24.628 1.00 94.94 157 ASP A O 1
ATOM 1257 N N . ASP A 1 158 ? -6.692 -7.268 -26.528 1.00 93.19 158 ASP A N 1
ATOM 1258 C CA . ASP A 1 158 ? -6.705 -8.573 -25.869 1.00 93.19 158 ASP A CA 1
ATOM 1259 C C . ASP A 1 158 ? -5.410 -8.864 -25.097 1.00 93.19 158 ASP A C 1
ATOM 1261 O O . ASP A 1 158 ? -5.469 -9.400 -23.990 1.00 93.19 158 ASP A O 1
ATOM 1265 N N . ASP A 1 159 ? -4.252 -8.473 -25.643 1.00 92.75 159 ASP A N 1
ATOM 1266 C CA . ASP A 1 159 ? -2.942 -8.634 -24.998 1.00 92.75 159 ASP A CA 1
ATOM 1267 C C . ASP A 1 159 ? -2.863 -7.783 -23.705 1.00 92.75 159 ASP A C 1
ATOM 1269 O O . ASP A 1 159 ? -2.330 -8.238 -22.689 1.00 92.75 159 ASP A O 1
ATOM 1273 N N . VAL A 1 160 ? -3.443 -6.573 -23.708 1.00 93.50 160 VAL A N 1
ATOM 1274 C CA . VAL A 1 160 ? -3.539 -5.691 -22.527 1.00 93.50 160 VAL A CA 1
ATOM 1275 C C . VAL A 1 160 ? -4.445 -6.292 -21.454 1.00 93.50 160 VAL A C 1
ATOM 1277 O O . VAL A 1 160 ? -4.066 -6.349 -20.280 1.00 93.50 160 VAL A O 1
ATOM 1280 N N . LEU A 1 161 ? -5.633 -6.764 -21.834 1.00 94.56 161 LEU A N 1
ATOM 1281 C CA . LEU A 1 161 ? -6.567 -7.377 -20.891 1.00 94.56 161 LEU A CA 1
ATOM 1282 C C . LEU A 1 161 ? -6.020 -8.694 -20.324 1.00 94.56 161 LEU A C 1
ATOM 1284 O O . LEU A 1 161 ? -6.187 -8.952 -19.132 1.00 94.56 161 LEU A O 1
ATOM 1288 N N . ASP A 1 162 ? -5.323 -9.495 -21.130 1.00 93.31 162 ASP A N 1
ATOM 1289 C CA . ASP A 1 162 ? -4.677 -10.727 -20.674 1.00 93.31 162 ASP A CA 1
ATOM 1290 C C . ASP A 1 162 ? -3.536 -10.438 -19.695 1.00 93.31 162 ASP A C 1
ATOM 1292 O O . ASP A 1 162 ? -3.427 -11.116 -18.672 1.00 93.31 162 ASP A O 1
ATOM 1296 N N . PHE A 1 163 ? -2.745 -9.387 -19.931 1.00 94.06 163 PHE A N 1
ATOM 1297 C CA . PHE A 1 163 ? -1.743 -8.923 -18.973 1.00 94.06 163 PHE A CA 1
ATOM 1298 C C . PHE A 1 163 ? -2.367 -8.509 -17.631 1.00 94.06 163 PHE A C 1
ATOM 1300 O O . PHE A 1 163 ? -1.919 -8.955 -16.570 1.00 94.06 163 PHE A O 1
ATOM 1307 N N . LEU A 1 164 ? -3.415 -7.680 -17.655 1.00 92.81 164 LEU A N 1
ATOM 1308 C CA . LEU A 1 164 ? -4.091 -7.234 -16.434 1.00 92.81 164 LEU A CA 1
ATOM 1309 C C . LEU A 1 164 ? -4.734 -8.410 -15.685 1.00 92.81 164 LEU A C 1
ATOM 1311 O O . LEU A 1 164 ? -4.665 -8.466 -14.454 1.00 92.81 164 LEU A O 1
ATOM 1315 N N . ALA A 1 165 ? -5.311 -9.370 -16.411 1.00 91.06 165 ALA A N 1
ATOM 1316 C CA . ALA A 1 165 ? -5.889 -10.581 -15.842 1.00 91.06 165 ALA A CA 1
ATOM 1317 C C . ALA A 1 165 ? -4.823 -11.503 -15.219 1.00 91.06 165 ALA A C 1
ATOM 1319 O O . ALA A 1 165 ? -5.003 -11.936 -14.079 1.00 91.06 165 ALA A O 1
ATOM 1320 N N . ASP A 1 166 ? -3.681 -11.733 -15.883 1.00 90.62 166 ASP A N 1
ATOM 1321 C CA . ASP A 1 166 ? -2.544 -12.512 -15.346 1.00 90.62 166 ASP A CA 1
ATOM 1322 C C . ASP A 1 166 ? -2.028 -11.909 -14.028 1.00 90.62 166 ASP A C 1
ATOM 1324 O O . ASP A 1 166 ? -1.708 -12.617 -13.070 1.00 90.62 166 ASP A O 1
ATOM 1328 N N . ARG A 1 167 ? -2.038 -10.573 -13.932 1.00 88.44 167 ARG A N 1
ATOM 1329 C CA . ARG A 1 167 ? -1.674 -9.829 -12.719 1.00 88.44 167 ARG A CA 1
ATOM 1330 C C . ARG A 1 167 ? -2.809 -9.692 -11.711 1.00 88.44 167 ARG A C 1
ATOM 1332 O O . ARG A 1 167 ? -2.576 -9.172 -10.621 1.00 88.44 167 ARG A O 1
ATOM 1339 N N . LYS A 1 168 ? -4.012 -10.203 -11.973 1.00 88.25 168 LYS A N 1
ATOM 1340 C CA . LYS A 1 168 ? -5.191 -10.061 -11.096 1.00 88.25 168 LYS A CA 1
ATOM 1341 C C . LYS A 1 168 ? -5.585 -8.593 -10.843 1.00 88.25 168 LYS A C 1
ATOM 1343 O O . LYS A 1 168 ? -6.029 -8.248 -9.749 1.00 88.25 168 LYS A O 1
ATOM 1348 N N . LEU A 1 169 ? -5.401 -7.716 -11.829 1.00 90.31 169 LEU A N 1
ATOM 1349 C CA . LEU A 1 169 ? -5.758 -6.290 -11.790 1.00 90.31 169 LEU A CA 1
ATOM 1350 C C . LEU A 1 169 ? -7.179 -6.052 -12.334 1.00 90.31 169 LEU A C 1
ATOM 1352 O O . LEU A 1 169 ? -7.410 -5.161 -13.147 1.00 90.31 169 LEU A O 1
ATOM 1356 N N . TYR A 1 170 ? -8.157 -6.837 -11.872 1.00 89.19 170 TYR A N 1
ATOM 1357 C CA . TYR A 1 170 ? -9.516 -6.845 -12.435 1.00 89.19 170 TYR A CA 1
ATOM 1358 C C . TYR A 1 170 ? -10.255 -5.505 -12.316 1.00 89.19 170 TYR A C 1
ATOM 1360 O O . TYR A 1 170 ? -11.085 -5.201 -13.162 1.00 89.19 170 TYR A O 1
ATOM 1368 N N . LEU A 1 171 ? -9.941 -4.680 -11.306 1.00 87.62 171 LEU A N 1
ATOM 1369 C CA . LEU A 1 171 ? -10.531 -3.340 -11.160 1.00 87.62 171 LEU A CA 1
ATOM 1370 C C . LEU A 1 171 ? -10.040 -2.346 -12.226 1.00 87.62 171 LEU A C 1
ATOM 1372 O O . LEU A 1 171 ? -10.712 -1.351 -12.465 1.00 87.62 171 LEU A O 1
ATOM 1376 N N . MET A 1 172 ? -8.885 -2.600 -12.852 1.00 91.38 172 MET A N 1
ATOM 1377 C CA . MET A 1 172 ? -8.349 -1.759 -13.931 1.00 91.38 172 MET A CA 1
ATOM 1378 C C . MET A 1 172 ? -8.890 -2.168 -15.303 1.00 91.38 172 MET A C 1
ATOM 1380 O O . MET A 1 172 ? -8.916 -1.355 -16.219 1.00 91.38 172 MET A O 1
ATOM 1384 N N . MET A 1 173 ? -9.346 -3.413 -15.453 1.00 92.12 173 MET A N 1
ATOM 1385 C CA . MET A 1 173 ? -9.794 -3.952 -16.739 1.00 92.12 173 MET A CA 1
ATOM 1386 C C . MET A 1 173 ? -10.983 -3.206 -17.370 1.00 92.12 173 MET A C 1
ATOM 1388 O O . MET A 1 173 ? -10.920 -3.000 -18.574 1.00 92.12 173 MET A O 1
ATOM 1392 N N . PRO A 1 174 ? -12.012 -2.739 -16.627 1.00 91.62 174 PRO A N 1
ATOM 1393 C CA . PRO A 1 174 ? -13.085 -1.930 -17.212 1.00 91.62 174 PRO A CA 1
ATOM 1394 C C . PRO A 1 174 ? -12.608 -0.583 -17.767 1.00 91.62 174 PRO A C 1
ATOM 1396 O O . PRO A 1 174 ? -13.196 -0.069 -18.711 1.00 91.62 174 PRO A O 1
ATOM 1399 N N . LEU A 1 175 ? -11.566 0.003 -17.165 1.00 91.19 175 LEU A N 1
ATOM 1400 C CA . LEU A 1 175 ? -10.975 1.254 -17.647 1.00 91.19 175 LEU A CA 1
ATOM 1401 C C . LEU A 1 175 ? -10.129 0.996 -18.892 1.00 91.19 175 LEU A C 1
ATOM 1403 O O . LEU A 1 175 ? -10.127 1.814 -19.798 1.00 91.19 175 LEU A O 1
ATOM 1407 N N . CYS A 1 176 ? -9.437 -0.145 -18.939 1.00 92.25 176 CYS A N 1
ATOM 1408 C CA . CYS A 1 176 ? -8.558 -0.538 -20.038 1.00 92.25 176 CYS A CA 1
ATOM 1409 C C . CYS A 1 176 ? -9.247 -1.349 -21.146 1.00 92.25 176 CYS A C 1
ATOM 1411 O O . CYS A 1 176 ? -8.556 -1.874 -22.020 1.00 92.25 176 CYS A O 1
ATOM 1413 N N . ASP A 1 177 ? -10.575 -1.476 -21.121 1.00 91.31 177 ASP A N 1
ATOM 1414 C CA . ASP A 1 177 ? -11.324 -2.226 -22.132 1.00 91.31 177 ASP A CA 1
ATOM 1415 C C . ASP A 1 177 ? -11.208 -1.513 -23.491 1.00 91.31 177 ASP A C 1
ATOM 1417 O O . ASP A 1 177 ? -11.525 -0.330 -23.613 1.00 91.31 177 ASP A O 1
ATOM 1421 N N . GLY A 1 178 ? -10.676 -2.206 -24.501 1.00 90.44 178 GLY A N 1
ATOM 1422 C CA . GLY A 1 178 ? -10.371 -1.632 -25.818 1.00 90.44 178 GLY A CA 1
ATOM 1423 C C . GLY A 1 178 ? -9.068 -0.819 -25.915 1.00 90.44 178 GLY A C 1
ATOM 1424 O O . GLY A 1 178 ? -8.772 -0.275 -26.980 1.00 90.44 178 GLY A O 1
ATOM 1425 N N . MET A 1 179 ? -8.255 -0.725 -24.852 1.00 92.38 179 MET A N 1
ATOM 1426 C CA . MET A 1 179 ? -6.937 -0.080 -24.938 1.00 92.38 179 MET A CA 1
ATOM 1427 C C . MET A 1 179 ? -5.893 -1.018 -25.543 1.00 92.38 179 MET A C 1
ATOM 1429 O O . MET A 1 179 ? -5.607 -2.067 -24.978 1.00 92.38 179 MET A O 1
ATOM 1433 N N . ASN A 1 180 ? -5.229 -0.594 -26.619 1.00 93.06 180 ASN A N 1
ATOM 1434 C CA . ASN A 1 180 ? -4.006 -1.247 -27.093 1.00 93.06 180 ASN A CA 1
ATOM 1435 C C . ASN A 1 180 ? -2.783 -0.843 -26.243 1.00 93.06 180 ASN A C 1
ATOM 1437 O O . ASN A 1 180 ? -2.851 0.035 -25.378 1.00 93.06 180 ASN A O 1
ATOM 1441 N N . GLY A 1 181 ? -1.628 -1.464 -26.486 1.00 90.88 181 GLY A N 1
ATOM 1442 C CA . GLY A 1 181 ? -0.446 -1.225 -25.656 1.00 90.88 181 GLY A CA 1
ATOM 1443 C C . GLY A 1 181 ? 0.128 0.194 -25.721 1.00 90.88 181 GLY A C 1
ATOM 1444 O O . GLY A 1 181 ? 0.693 0.668 -24.736 1.00 90.88 181 GLY A O 1
ATOM 1445 N N . LEU A 1 182 ? -0.064 0.921 -26.829 1.00 90.44 182 LEU A N 1
ATOM 1446 C CA . LEU A 1 182 ? 0.318 2.337 -26.923 1.00 90.44 182 LEU A CA 1
ATOM 1447 C C . LEU A 1 182 ? -0.570 3.221 -26.040 1.00 90.44 182 LEU A C 1
ATOM 1449 O O . LEU A 1 182 ? -0.056 4.093 -25.336 1.00 90.44 182 LEU A O 1
ATOM 1453 N N . ALA A 1 183 ? -1.882 2.975 -26.037 1.00 91.81 183 ALA A N 1
ATOM 1454 C CA . ALA A 1 183 ? -2.819 3.662 -25.153 1.00 91.81 183 ALA A CA 1
ATOM 1455 C C . ALA A 1 183 ? -2.515 3.359 -23.677 1.00 91.81 183 ALA A C 1
ATOM 1457 O O . ALA A 1 183 ? -2.463 4.280 -22.862 1.00 91.81 183 ALA A O 1
ATOM 1458 N N . LEU A 1 184 ? -2.206 2.099 -23.350 1.00 93.88 184 LEU A N 1
ATOM 1459 C CA . LEU A 1 184 ? -1.779 1.699 -22.007 1.00 93.88 184 LEU A CA 1
ATOM 1460 C C . LEU A 1 184 ? -0.491 2.419 -21.574 1.00 93.88 184 LEU A C 1
ATOM 1462 O O . LEU A 1 184 ? -0.398 2.910 -20.448 1.00 93.88 184 LEU A O 1
ATOM 1466 N N . LEU A 1 185 ? 0.495 2.527 -22.470 1.00 91.00 185 LEU A N 1
ATOM 1467 C CA . LEU A 1 185 ? 1.741 3.250 -22.211 1.00 91.00 185 LEU A CA 1
ATOM 1468 C C . LEU A 1 185 ? 1.491 4.746 -21.981 1.00 91.00 185 LEU A C 1
ATOM 1470 O O . LEU A 1 185 ? 2.118 5.357 -21.114 1.00 91.00 185 LEU A O 1
ATOM 1474 N N . GLN A 1 186 ? 0.574 5.345 -22.740 1.00 89.12 186 GLN A N 1
ATOM 1475 C CA . GLN A 1 186 ? 0.198 6.744 -22.566 1.00 89.12 186 GLN A CA 1
ATOM 1476 C C . GLN A 1 186 ? -0.524 6.972 -21.234 1.00 89.12 186 GLN A C 1
ATOM 1478 O O . GLN A 1 186 ? -0.185 7.915 -20.518 1.00 89.12 186 GLN A O 1
ATOM 1483 N N . LEU A 1 187 ? -1.453 6.084 -20.865 1.00 90.88 187 LEU A N 1
ATOM 1484 C CA . LEU A 1 187 ? -2.103 6.098 -19.556 1.00 90.88 187 LEU A CA 1
ATOM 1485 C C . LEU A 1 187 ? -1.062 6.009 -18.434 1.00 90.88 187 LEU A C 1
ATOM 1487 O O . LEU A 1 187 ? -1.089 6.812 -17.503 1.00 90.88 187 LEU A O 1
ATOM 1491 N N . TYR A 1 188 ? -0.098 5.095 -18.552 1.00 91.62 188 TYR A N 1
ATOM 1492 C CA . TYR A 1 188 ? 0.985 4.958 -17.581 1.00 91.62 188 TYR A CA 1
ATOM 1493 C C . TYR A 1 188 ? 1.813 6.247 -17.438 1.00 91.62 188 TYR A C 1
ATOM 1495 O O . TYR A 1 188 ? 2.043 6.713 -16.322 1.00 91.62 188 TYR A O 1
ATOM 1503 N N . LYS A 1 189 ? 2.193 6.889 -18.551 1.00 86.69 189 LYS A N 1
ATOM 1504 C CA . LYS A 1 189 ? 2.900 8.184 -18.529 1.00 86.69 189 LYS A CA 1
ATOM 1505 C C . LYS A 1 189 ? 2.077 9.283 -17.856 1.00 86.69 189 LYS A C 1
ATOM 1507 O O . LYS A 1 189 ? 2.621 10.067 -17.081 1.00 86.69 189 LYS A O 1
ATOM 1512 N N . MET A 1 190 ? 0.770 9.338 -18.116 1.00 85.25 190 MET A N 1
ATOM 1513 C CA . MET A 1 190 ? -0.126 10.281 -17.438 1.00 85.25 190 MET A CA 1
ATOM 1514 C C . MET A 1 190 ? -0.130 10.046 -15.925 1.00 85.25 190 MET A C 1
ATOM 1516 O O . MET A 1 190 ? 0.028 11.001 -15.161 1.00 85.25 190 MET A O 1
ATOM 1520 N N . CYS A 1 191 ? -0.211 8.782 -15.499 1.00 87.00 191 CYS A N 1
ATOM 1521 C CA . CYS A 1 191 ? -0.133 8.406 -14.093 1.00 87.00 191 CYS A CA 1
ATOM 1522 C C . CYS A 1 191 ? 1.192 8.815 -13.436 1.00 87.00 191 CYS A C 1
ATOM 1524 O O . CYS A 1 191 ? 1.178 9.184 -12.268 1.00 87.00 191 CYS A O 1
ATOM 1526 N N . GLN A 1 192 ? 2.321 8.778 -14.153 1.00 84.25 192 GLN A N 1
ATOM 1527 C CA . GLN A 1 192 ? 3.619 9.217 -13.624 1.00 84.25 192 GLN A CA 1
ATOM 1528 C C . GLN A 1 192 ? 3.714 10.743 -13.474 1.00 84.25 192 GLN A C 1
ATOM 1530 O O . GLN A 1 192 ? 4.289 11.233 -12.505 1.00 84.25 192 GLN A O 1
ATOM 1535 N N . LEU A 1 193 ? 3.147 11.500 -14.418 1.00 77.44 193 LEU A N 1
ATOM 1536 C CA . LEU A 1 193 ? 3.226 12.964 -14.425 1.00 77.44 193 LEU A CA 1
ATOM 1537 C C . LEU A 1 193 ? 2.315 13.615 -13.379 1.00 77.44 193 LEU A C 1
ATOM 1539 O O . LEU A 1 193 ? 2.695 14.615 -12.772 1.00 77.44 193 LEU A O 1
ATOM 1543 N N . LYS A 1 194 ? 1.105 13.079 -13.181 1.00 81.06 194 LYS A N 1
ATOM 1544 C CA . LYS A 1 194 ? 0.091 13.654 -12.282 1.00 81.06 194 LYS A CA 1
ATOM 1545 C C . LYS A 1 194 ? -0.593 12.579 -11.438 1.00 81.06 194 LYS A C 1
ATOM 1547 O O . LYS A 1 194 ? -1.803 12.390 -11.511 1.00 81.06 194 LYS A O 1
ATOM 1552 N N . VAL A 1 195 ? 0.187 11.897 -10.598 1.00 73.25 195 VAL A N 1
ATOM 1553 C CA . VAL A 1 195 ? -0.238 10.713 -9.820 1.00 73.25 195 VAL A CA 1
ATOM 1554 C C . VAL A 1 195 ? -1.584 10.901 -9.104 1.00 73.25 195 VAL A C 1
ATOM 1556 O O . VAL A 1 195 ? -2.455 10.037 -9.214 1.00 73.25 195 VAL A O 1
ATOM 1559 N N . ASN A 1 196 ? -1.769 12.024 -8.400 1.00 75.19 196 ASN A N 1
ATOM 1560 C CA . ASN A 1 196 ? -2.992 12.299 -7.639 1.00 75.19 196 ASN A CA 1
ATOM 1561 C C . ASN A 1 196 ? -4.187 12.616 -8.547 1.00 75.19 196 ASN A C 1
ATOM 1563 O O . ASN A 1 196 ? -5.257 12.040 -8.360 1.00 75.19 196 ASN A O 1
ATOM 1567 N N . ASP A 1 197 ? -4.009 13.496 -9.535 1.00 81.38 197 ASP A N 1
ATOM 1568 C CA . ASP A 1 197 ? -5.097 13.930 -10.420 1.00 81.38 197 ASP A CA 1
ATOM 1569 C C . ASP A 1 197 ? -5.588 12.774 -11.294 1.00 81.38 197 ASP A C 1
ATOM 1571 O O . ASP A 1 197 ? -6.791 12.569 -11.447 1.00 81.38 197 ASP A O 1
ATOM 1575 N N . THR A 1 198 ? -4.660 11.972 -11.824 1.00 84.69 198 THR A N 1
ATOM 1576 C CA . THR A 1 198 ? -4.992 10.811 -12.651 1.00 84.69 198 THR 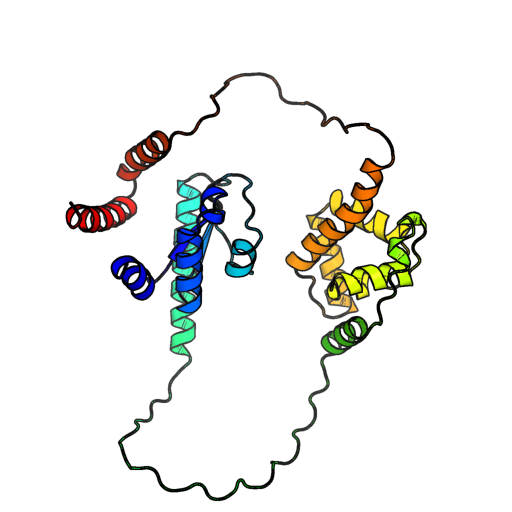A CA 1
ATOM 1577 C C . THR A 1 198 ? -5.694 9.732 -11.832 1.00 84.69 198 THR A C 1
ATOM 1579 O O . THR A 1 198 ? -6.692 9.191 -12.295 1.00 84.69 198 THR A O 1
ATOM 1582 N N . TYR A 1 199 ? -5.269 9.463 -10.591 1.00 86.31 199 TYR A N 1
ATOM 1583 C CA . TYR A 1 199 ? -6.001 8.540 -9.715 1.00 86.31 199 TYR A CA 1
ATOM 1584 C C . TYR A 1 199 ? -7.435 9.018 -9.446 1.00 86.31 199 TYR A C 1
ATOM 1586 O O . TYR A 1 199 ? -8.370 8.220 -9.526 1.00 86.31 199 TYR A O 1
ATOM 1594 N N . GLN A 1 200 ? -7.629 10.307 -9.145 1.00 86.25 200 GLN A N 1
ATOM 1595 C CA . GLN A 1 200 ? -8.966 10.860 -8.908 1.00 86.25 200 GLN A CA 1
ATOM 1596 C C . GLN A 1 200 ? -9.846 10.762 -10.156 1.00 86.25 200 GLN A C 1
ATOM 1598 O O . GLN A 1 200 ? -11.006 10.369 -10.043 1.00 86.25 200 GLN A O 1
ATOM 1603 N N . LEU A 1 201 ? -9.292 11.060 -11.335 1.00 90.12 201 LEU A N 1
ATOM 1604 C CA . LEU A 1 201 ? -9.986 10.941 -12.616 1.00 90.12 201 LEU A CA 1
ATOM 1605 C C . LEU A 1 201 ? -10.435 9.497 -12.879 1.00 90.12 201 LEU A C 1
ATOM 1607 O O . LEU A 1 201 ? -11.620 9.258 -13.097 1.00 90.12 201 LEU A O 1
ATOM 1611 N N . LEU A 1 202 ? -9.515 8.536 -12.770 1.00 90.25 202 LEU A N 1
ATOM 1612 C CA . LEU A 1 202 ? -9.801 7.118 -13.005 1.00 90.25 202 LEU A CA 1
ATOM 1613 C C . LEU A 1 202 ? -10.799 6.560 -11.985 1.00 90.25 202 LEU A C 1
ATOM 1615 O O . LEU A 1 202 ? -11.720 5.832 -12.341 1.00 90.25 202 LEU A O 1
ATOM 1619 N N . ASN A 1 203 ? -10.653 6.913 -10.705 1.00 90.75 203 ASN A N 1
ATOM 1620 C CA . ASN A 1 203 ? -11.575 6.469 -9.661 1.00 90.75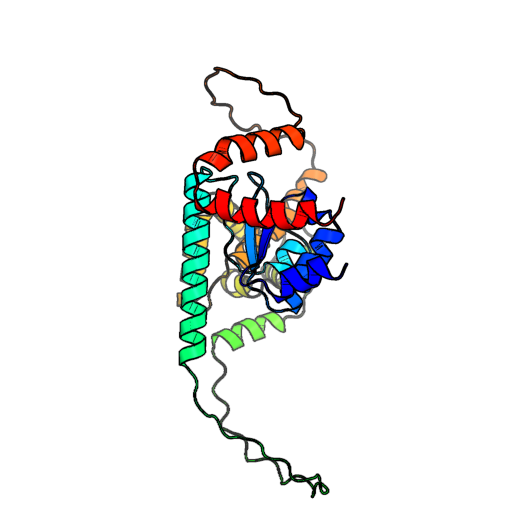 203 ASN A CA 1
ATOM 1621 C C . ASN A 1 203 ? -12.970 7.090 -9.826 1.00 90.75 203 ASN A C 1
ATOM 1623 O O . ASN A 1 203 ? -13.968 6.447 -9.507 1.00 90.75 203 ASN A O 1
ATOM 1627 N N . LYS A 1 204 ? -13.055 8.331 -10.319 1.00 90.69 204 LYS A N 1
ATOM 1628 C CA . LYS A 1 204 ? -14.327 8.982 -10.643 1.00 90.69 204 LYS A CA 1
ATOM 1629 C C . LYS A 1 204 ? -15.026 8.267 -11.799 1.00 90.69 204 LYS A C 1
ATOM 1631 O O . LYS A 1 204 ? -16.174 7.867 -11.638 1.00 90.69 204 LYS A O 1
ATOM 1636 N N . GLU A 1 205 ? -14.324 8.034 -12.904 1.00 89.88 205 GLU A N 1
ATOM 1637 C CA . GLU A 1 205 ? -14.859 7.323 -14.071 1.00 89.88 205 GLU A CA 1
ATOM 1638 C C . GLU A 1 205 ? -15.315 5.900 -13.713 1.00 89.88 205 GLU A C 1
ATOM 1640 O O . GLU A 1 205 ? -16.409 5.473 -14.081 1.00 89.88 205 GLU A O 1
ATOM 1645 N N . LEU A 1 206 ? -14.533 5.187 -12.897 1.00 90.56 206 LEU A N 1
ATOM 1646 C CA . LEU A 1 206 ? -14.883 3.846 -12.433 1.00 90.56 206 LEU A CA 1
ATOM 1647 C C . LEU A 1 206 ? -16.175 3.833 -11.585 1.00 90.56 206 LEU A C 1
ATOM 1649 O O . LEU A 1 206 ? -16.994 2.914 -11.695 1.00 90.56 206 LEU A O 1
ATOM 1653 N N . LYS A 1 207 ? -16.381 4.864 -10.755 1.00 88.69 207 LYS A N 1
ATOM 1654 C CA . LYS A 1 207 ? -17.591 5.019 -9.934 1.00 88.69 207 LYS A CA 1
ATOM 1655 C C . LYS A 1 207 ? -18.811 5.385 -10.768 1.00 88.69 207 LYS A C 1
ATOM 1657 O O . LYS A 1 207 ? -19.879 4.824 -10.534 1.00 88.69 207 LYS A O 1
ATOM 1662 N N . GLU A 1 208 ? -18.658 6.308 -11.711 1.00 89.44 208 GLU A N 1
ATOM 1663 C CA . GLU A 1 208 ? -19.754 6.811 -12.546 1.00 89.44 208 GLU A CA 1
ATOM 1664 C C . GLU A 1 208 ? -20.220 5.756 -13.557 1.00 89.44 208 GLU A C 1
ATOM 1666 O O . GLU A 1 208 ? -21.415 5.473 -13.639 1.00 89.44 208 GLU A O 1
ATOM 1671 N N . SER A 1 209 ? -19.284 5.109 -14.254 1.00 88.44 209 SER A N 1
ATOM 1672 C CA . SER A 1 209 ? -19.594 4.160 -15.330 1.00 88.44 209 SER A CA 1
ATOM 1673 C C . SER A 1 209 ? -19.897 2.750 -14.821 1.00 88.44 209 SER A C 1
ATOM 1675 O O . SER A 1 209 ? -20.757 2.061 -15.370 1.00 88.44 209 SER A O 1
ATOM 1677 N N . TYR A 1 210 ? -19.221 2.307 -13.754 1.00 85.19 210 TYR A N 1
ATOM 1678 C CA . TYR A 1 210 ? -19.253 0.902 -13.326 1.00 85.19 210 TYR A CA 1
ATOM 1679 C C . TYR A 1 210 ? -19.668 0.690 -11.866 1.00 85.19 210 TYR A C 1
ATOM 1681 O O . TYR A 1 210 ? -19.793 -0.456 -11.434 1.00 85.19 210 TYR A O 1
ATOM 1689 N N . LYS A 1 211 ? -19.906 1.765 -11.097 1.00 87.00 211 LYS A N 1
ATOM 1690 C CA . LYS A 1 211 ? -20.197 1.714 -9.649 1.00 87.00 211 LYS A CA 1
ATOM 1691 C C . LYS A 1 211 ? -19.132 0.963 -8.839 1.00 87.00 211 LYS A C 1
ATOM 1693 O O . LYS A 1 211 ? -19.417 0.433 -7.767 1.00 87.00 211 LYS A O 1
ATOM 1698 N N . LEU A 1 212 ? -17.900 0.922 -9.339 1.00 83.69 212 LEU A N 1
ATOM 1699 C CA . LEU A 1 212 ? -16.755 0.311 -8.670 1.00 83.69 212 LEU A CA 1
ATOM 1700 C C . LEU A 1 212 ? -15.882 1.406 -8.048 1.00 83.69 212 LEU A C 1
ATOM 1702 O O . LEU A 1 212 ? -15.913 2.557 -8.469 1.00 83.69 212 LEU A O 1
ATOM 1706 N N . THR A 1 213 ? -15.080 1.056 -7.041 1.00 84.12 213 THR A N 1
ATOM 1707 C CA . THR A 1 213 ? -14.095 1.977 -6.449 1.00 84.12 213 THR A CA 1
ATOM 1708 C C . THR A 1 213 ? -12.691 1.464 -6.719 1.00 84.12 213 THR A C 1
ATOM 1710 O O . THR A 1 213 ? -12.370 0.324 -6.381 1.00 84.12 213 THR A O 1
ATOM 1713 N N . LEU A 1 214 ? -11.845 2.311 -7.303 1.00 86.06 214 LEU A N 1
ATOM 1714 C CA . LEU A 1 214 ? -10.447 1.987 -7.530 1.00 86.06 214 LEU A CA 1
ATOM 1715 C C . LEU A 1 214 ? -9.706 2.065 -6.197 1.00 86.06 214 LEU A C 1
ATOM 1717 O O . LEU A 1 214 ? -9.600 3.130 -5.595 1.00 86.06 214 LEU A O 1
ATOM 1721 N N . LEU A 1 215 ? -9.201 0.932 -5.716 1.00 83.19 215 LEU A N 1
ATOM 1722 C CA . LEU A 1 215 ? -8.388 0.902 -4.505 1.00 83.19 215 LEU A CA 1
ATOM 1723 C C . LEU A 1 215 ? -6.993 1.453 -4.808 1.00 83.19 215 LEU A C 1
ATOM 1725 O O . LEU A 1 215 ? -6.366 1.045 -5.786 1.00 83.19 215 LEU A O 1
ATOM 1729 N N . ILE A 1 216 ? -6.471 2.308 -3.923 1.00 77.56 216 ILE A N 1
ATOM 1730 C CA . ILE A 1 216 ? -5.111 2.864 -4.040 1.00 77.56 216 ILE A CA 1
ATOM 1731 C C . ILE A 1 216 ? -4.076 1.741 -4.180 1.00 77.56 216 ILE A C 1
ATOM 1733 O O . ILE A 1 216 ? -3.171 1.847 -4.997 1.00 77.56 216 ILE A O 1
ATOM 1737 N N . SER A 1 217 ? -4.246 0.634 -3.452 1.00 70.44 217 SER A N 1
ATOM 1738 C CA . SER A 1 217 ? -3.363 -0.536 -3.535 1.00 70.44 217 SER A CA 1
ATOM 1739 C C . SER A 1 217 ? -3.368 -1.217 -4.907 1.00 70.44 217 SER A C 1
ATOM 1741 O O . SER A 1 217 ? -2.345 -1.740 -5.340 1.00 70.44 217 SER A O 1
ATOM 1743 N N . VAL A 1 218 ? -4.504 -1.217 -5.607 1.00 80.81 218 VAL A N 1
ATOM 1744 C CA . VAL A 1 218 ? -4.601 -1.775 -6.962 1.00 80.81 218 VAL A CA 1
ATOM 1745 C C . VAL A 1 218 ? -3.992 -0.811 -7.975 1.00 80.81 218 VAL A C 1
ATOM 1747 O O . VAL A 1 218 ? -3.288 -1.252 -8.878 1.00 80.81 218 VAL A O 1
ATOM 1750 N N . TYR A 1 219 ? -4.189 0.494 -7.781 1.00 83.88 219 TYR A N 1
ATOM 1751 C CA . TYR A 1 219 ? -3.570 1.527 -8.607 1.00 83.88 219 TYR A CA 1
ATOM 1752 C C . TYR A 1 219 ? -2.039 1.513 -8.504 1.00 83.88 219 TYR A C 1
ATOM 1754 O O . TYR A 1 219 ? -1.356 1.465 -9.521 1.00 83.88 219 TYR A O 1
ATOM 1762 N N . THR A 1 220 ? -1.471 1.475 -7.296 1.00 81.81 220 THR A N 1
ATOM 1763 C CA . THR A 1 220 ? -0.010 1.426 -7.121 1.00 81.81 220 THR A CA 1
ATOM 1764 C C . THR A 1 220 ? 0.592 0.136 -7.674 1.00 81.81 220 THR A C 1
ATOM 1766 O O . THR A 1 220 ? 1.655 0.172 -8.295 1.00 81.81 220 THR A O 1
ATOM 1769 N N . ARG A 1 221 ? -0.105 -0.997 -7.522 1.00 86.69 221 ARG A N 1
ATOM 1770 C CA . ARG A 1 221 ? 0.306 -2.271 -8.121 1.00 86.69 221 ARG A CA 1
ATOM 1771 C C . ARG A 1 221 ? 0.277 -2.229 -9.647 1.00 86.69 221 ARG A C 1
ATOM 1773 O O . ARG A 1 221 ? 1.221 -2.702 -10.267 1.00 86.69 221 ARG A O 1
ATOM 1780 N N . PHE A 1 222 ? -0.749 -1.619 -10.237 1.00 91.69 222 PHE A N 1
ATOM 1781 C CA . PHE A 1 222 ? -0.808 -1.372 -11.676 1.00 91.69 222 PHE A CA 1
ATOM 1782 C C . PHE A 1 222 ? 0.404 -0.569 -12.163 1.00 91.69 222 PHE A C 1
ATOM 1784 O O . PHE A 1 222 ? 1.046 -0.977 -13.126 1.00 91.69 222 PHE A O 1
ATOM 1791 N N . LEU A 1 223 ? 0.773 0.516 -11.471 1.00 89.38 223 LEU A N 1
ATOM 1792 C CA . LEU A 1 223 ? 1.957 1.301 -11.837 1.00 89.38 223 LEU A CA 1
ATOM 1793 C C . LEU A 1 223 ? 3.240 0.469 -11.766 1.00 89.38 223 LEU A C 1
ATOM 1795 O O . LEU A 1 223 ? 4.045 0.517 -12.688 1.00 89.38 223 LEU A O 1
ATOM 1799 N N . SER A 1 224 ? 3.407 -0.330 -10.711 1.00 86.75 224 SER A N 1
ATOM 1800 C CA . SER A 1 224 ? 4.583 -1.190 -10.550 1.00 86.75 224 SER A CA 1
ATOM 1801 C C . SER A 1 224 ? 4.664 -2.302 -11.605 1.00 86.75 224 SER A C 1
ATOM 1803 O O . SER A 1 224 ? 5.736 -2.540 -12.163 1.00 86.75 224 SER A O 1
ATOM 1805 N N . ASP A 1 225 ? 3.546 -2.968 -11.914 1.00 87.75 225 ASP A N 1
ATOM 1806 C CA . ASP A 1 225 ? 3.501 -4.021 -12.934 1.00 87.75 225 ASP A CA 1
ATOM 1807 C C . ASP A 1 225 ? 3.749 -3.441 -14.346 1.00 87.75 225 ASP A C 1
ATOM 1809 O O . ASP A 1 225 ? 4.457 -4.064 -15.143 1.00 87.75 225 ASP A O 1
ATOM 1813 N N . CYS A 1 226 ? 3.242 -2.236 -14.642 1.00 87.31 226 CYS A N 1
ATOM 1814 C CA . CYS A 1 226 ? 3.533 -1.505 -15.881 1.00 87.31 226 CYS A CA 1
ATOM 1815 C C . CYS A 1 226 ? 5.010 -1.093 -15.972 1.00 87.31 226 CYS A C 1
ATOM 1817 O O . CYS A 1 226 ? 5.644 -1.317 -17.006 1.00 87.31 226 CYS A O 1
ATOM 1819 N N . ASP A 1 227 ? 5.586 -0.564 -14.888 1.00 86.38 227 ASP A N 1
ATOM 1820 C CA . ASP A 1 227 ? 7.004 -0.201 -14.840 1.00 86.38 227 ASP A CA 1
ATOM 1821 C C . ASP A 1 227 ? 7.907 -1.411 -15.091 1.00 86.38 227 ASP A C 1
ATOM 1823 O O . ASP A 1 227 ? 8.846 -1.339 -15.875 1.00 86.38 227 ASP A O 1
ATOM 1827 N N . SER A 1 228 ? 7.576 -2.569 -14.510 1.00 85.06 228 SER A N 1
ATOM 1828 C CA . SER A 1 228 ? 8.348 -3.802 -14.701 1.00 85.06 228 SER A CA 1
ATOM 1829 C C . SER A 1 228 ? 8.437 -4.225 -16.170 1.00 85.06 228 SER A C 1
ATOM 1831 O O . SER A 1 228 ? 9.462 -4.756 -16.596 1.00 85.06 228 SER A O 1
ATOM 1833 N N . ILE A 1 229 ? 7.393 -3.991 -16.968 1.00 84.06 229 ILE A N 1
ATOM 1834 C CA . ILE A 1 229 ? 7.401 -4.307 -18.404 1.00 84.06 229 ILE A CA 1
ATOM 1835 C C . ILE A 1 229 ? 8.221 -3.289 -19.187 1.00 84.06 229 ILE A C 1
ATOM 1837 O O . ILE A 1 229 ? 8.993 -3.667 -20.068 1.00 84.06 229 ILE A O 1
ATOM 1841 N N . ILE A 1 230 ? 8.074 -2.009 -18.858 1.00 79.81 230 ILE A N 1
ATOM 1842 C CA . ILE A 1 230 ? 8.726 -0.916 -19.580 1.00 79.81 230 ILE A CA 1
ATOM 1843 C C . ILE A 1 230 ? 10.232 -0.890 -19.267 1.00 79.81 230 ILE A C 1
ATOM 1845 O O . ILE A 1 230 ? 11.054 -0.782 -20.176 1.00 79.81 230 ILE A O 1
ATOM 1849 N N . THR A 1 231 ? 10.612 -1.093 -18.006 1.00 69.94 231 THR A N 1
ATOM 1850 C CA . THR A 1 231 ? 12.004 -1.098 -17.532 1.00 69.94 231 THR A CA 1
ATOM 1851 C C . THR A 1 231 ? 12.772 -2.346 -17.976 1.00 69.94 231 THR A C 1
ATOM 1853 O O . THR A 1 231 ? 13.968 -2.257 -18.256 1.00 69.94 231 THR A O 1
ATOM 1856 N N . LYS A 1 232 ? 12.108 -3.499 -18.174 1.00 61.75 232 LYS A N 1
ATOM 1857 C CA . LYS A 1 232 ? 12.734 -4.690 -18.793 1.00 61.75 232 LYS A CA 1
ATOM 1858 C C . LYS A 1 232 ? 13.342 -4.407 -20.173 1.00 61.75 232 LYS A C 1
ATOM 1860 O O . LYS A 1 232 ? 14.268 -5.106 -20.572 1.00 61.75 232 LYS A O 1
ATOM 1865 N N . LYS A 1 233 ? 12.876 -3.363 -20.865 1.00 50.62 233 LYS A N 1
ATOM 1866 C CA . LYS A 1 233 ? 13.399 -2.912 -22.159 1.00 50.62 233 LYS A CA 1
ATOM 1867 C C . LYS A 1 233 ? 14.727 -2.142 -22.042 1.00 50.62 233 LYS A C 1
ATOM 1869 O O . LYS A 1 233 ? 15.573 -2.249 -22.923 1.00 50.62 233 LYS A O 1
ATOM 1874 N N . VAL A 1 234 ? 14.958 -1.428 -20.936 1.00 44.09 234 VAL A N 1
ATOM 1875 C CA . VAL A 1 234 ? 16.164 -0.593 -20.732 1.00 44.09 234 VAL A CA 1
ATOM 1876 C C . VAL A 1 234 ? 17.431 -1.442 -20.567 1.00 44.09 234 VAL A C 1
ATOM 1878 O O . VAL A 1 234 ? 18.516 -1.017 -20.949 1.00 44.09 234 VAL A O 1
ATOM 1881 N N . ASN A 1 235 ? 17.299 -2.687 -20.104 1.00 40.06 235 ASN A N 1
ATOM 1882 C CA . ASN A 1 235 ? 18.434 -3.606 -19.969 1.00 40.06 235 ASN A CA 1
ATOM 1883 C C . ASN A 1 235 ? 18.815 -4.333 -21.276 1.00 40.06 235 ASN A C 1
ATOM 1885 O O . ASN A 1 235 ? 19.806 -5.057 -21.285 1.00 40.06 235 ASN A O 1
ATOM 1889 N N . GLN A 1 236 ? 18.062 -4.153 -22.371 1.00 44.81 236 GLN A N 1
ATOM 1890 C CA . GLN A 1 236 ? 18.397 -4.710 -23.694 1.00 44.81 236 GLN A CA 1
ATOM 1891 C C . GLN A 1 236 ? 18.859 -3.658 -24.714 1.00 44.81 236 GLN A C 1
ATOM 1893 O O . GLN A 1 236 ? 19.472 -4.019 -25.715 1.00 44.81 236 GLN A O 1
ATOM 1898 N N . THR A 1 237 ? 18.653 -2.366 -24.456 1.00 33.31 237 THR A N 1
ATOM 1899 C CA . THR A 1 237 ? 19.213 -1.276 -25.268 1.00 33.31 237 THR A CA 1
ATOM 1900 C C . THR A 1 237 ? 19.957 -0.292 -24.374 1.00 33.31 237 THR A C 1
ATOM 1902 O O . THR A 1 237 ? 19.349 0.536 -23.705 1.00 33.31 237 THR A O 1
ATOM 1905 N N . SER A 1 238 ? 21.279 -0.453 -24.372 1.00 31.17 238 SER A N 1
ATOM 1906 C CA . SER A 1 238 ? 22.356 0.413 -23.885 1.00 31.17 238 SER A CA 1
ATOM 1907 C C . SER A 1 238 ? 21.988 1.769 -23.255 1.00 31.17 238 SER A C 1
ATOM 1909 O O . SER A 1 238 ? 21.505 2.678 -23.921 1.00 31.17 238 SER A O 1
ATOM 1911 N N . ILE A 1 239 ? 22.357 1.891 -21.973 1.00 37.97 239 ILE A N 1
ATOM 1912 C CA . ILE A 1 239 ? 22.913 3.052 -21.249 1.00 37.97 239 ILE A CA 1
ATOM 1913 C C . ILE A 1 239 ? 22.594 4.441 -21.832 1.00 37.97 239 ILE A C 1
ATOM 1915 O O . ILE A 1 239 ? 23.344 4.939 -22.665 1.00 37.97 239 ILE A O 1
ATOM 1919 N N . ILE A 1 240 ? 21.619 5.136 -21.231 1.00 26.97 240 ILE A N 1
ATOM 1920 C CA . ILE A 1 240 ? 21.748 6.563 -20.881 1.00 26.97 240 ILE A CA 1
ATOM 1921 C C . ILE A 1 240 ? 21.052 6.790 -19.524 1.00 26.97 240 ILE A C 1
ATOM 1923 O O . ILE A 1 240 ? 19.837 6.609 -19.431 1.00 26.97 240 ILE A O 1
ATOM 1927 N N . PRO A 1 241 ? 21.769 7.186 -18.455 1.00 31.33 241 PRO A N 1
ATOM 1928 C CA . PRO A 1 241 ? 21.134 7.554 -17.197 1.00 31.33 241 PRO A CA 1
ATOM 1929 C C . PRO A 1 241 ? 20.467 8.927 -17.347 1.00 31.33 241 PRO A C 1
ATOM 1931 O O . PRO A 1 241 ? 21.128 9.921 -17.657 1.00 31.33 241 PRO A O 1
ATOM 1934 N N . TYR A 1 242 ? 19.156 9.004 -17.102 1.00 28.62 242 TYR A N 1
ATOM 1935 C CA . TYR A 1 242 ? 18.481 10.289 -16.948 1.00 28.62 242 TYR A CA 1
ATOM 1936 C C . TYR A 1 242 ? 19.040 11.015 -15.719 1.00 28.62 242 TYR A C 1
ATOM 1938 O O . TYR A 1 242 ? 18.899 10.592 -14.573 1.00 28.62 242 TYR A O 1
ATOM 1946 N N . ARG A 1 243 ? 19.711 12.127 -16.013 1.00 31.62 243 ARG A N 1
ATOM 1947 C CA . ARG A 1 243 ? 20.267 13.110 -15.089 1.00 31.62 243 ARG A CA 1
ATOM 1948 C C . ARG A 1 243 ? 19.110 13.891 -14.460 1.00 31.62 243 ARG A C 1
ATOM 1950 O O . ARG A 1 243 ? 18.398 14.605 -15.161 1.00 31.62 243 ARG A O 1
ATOM 1957 N N . ILE A 1 244 ? 18.933 13.779 -13.146 1.00 32.34 244 ILE A N 1
ATOM 1958 C CA . ILE A 1 244 ? 18.070 14.688 -12.377 1.00 32.34 244 ILE A CA 1
ATOM 1959 C C . ILE A 1 244 ? 18.689 16.100 -12.470 1.00 32.34 244 ILE A C 1
ATOM 1961 O O . ILE A 1 244 ? 19.894 16.231 -12.221 1.00 32.34 244 ILE A O 1
ATOM 1965 N N . PRO A 1 245 ? 17.937 17.162 -12.827 1.00 28.09 245 PRO A N 1
ATOM 1966 C CA . PRO A 1 245 ? 18.459 18.523 -12.800 1.00 28.09 245 PRO A CA 1
ATOM 1967 C C . PRO A 1 245 ? 18.813 18.917 -11.364 1.00 28.09 245 PRO A C 1
ATOM 1969 O O . PRO A 1 245 ? 17.956 18.958 -10.482 1.00 28.09 245 PRO A O 1
ATOM 1972 N N . LYS A 1 246 ? 20.097 19.200 -11.132 1.00 34.47 246 LYS A N 1
ATOM 1973 C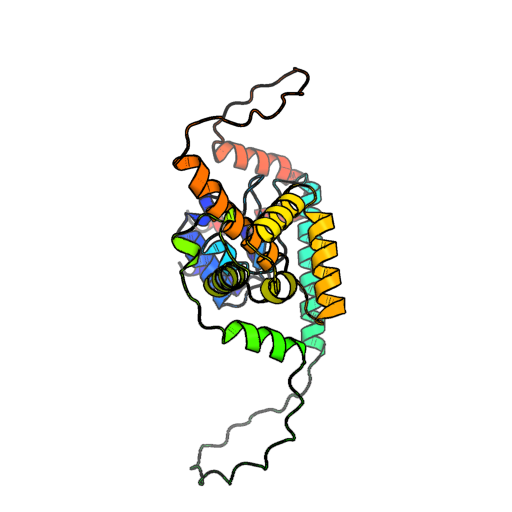 CA . LYS A 1 246 ? 20.582 19.823 -9.902 1.00 34.47 246 LYS A CA 1
ATOM 1974 C C . LYS A 1 246 ? 20.115 21.278 -9.881 1.00 34.47 246 LYS A C 1
ATOM 1976 O O . LYS A 1 246 ? 20.612 22.083 -10.661 1.00 34.47 246 LYS A O 1
ATOM 1981 N N . TYR A 1 247 ? 19.218 21.613 -8.964 1.00 30.23 247 TYR A N 1
ATOM 1982 C CA . TYR A 1 247 ? 19.133 22.958 -8.403 1.00 30.23 247 TYR A CA 1
ATOM 1983 C C . TYR A 1 247 ? 18.996 22.815 -6.886 1.00 30.23 247 TYR A C 1
ATOM 1985 O O . TYR A 1 247 ? 17.904 22.687 -6.345 1.00 30.23 247 TYR A O 1
ATOM 1993 N N . PHE A 1 248 ? 20.143 22.771 -6.217 1.00 30.61 248 PHE A N 1
ATOM 1994 C CA . PHE A 1 248 ? 20.283 23.104 -4.805 1.00 30.61 248 PHE A CA 1
ATOM 1995 C C . PHE A 1 248 ? 21.350 24.198 -4.752 1.00 30.61 248 PHE A C 1
ATOM 1997 O O . PHE A 1 248 ? 22.450 23.962 -5.262 1.00 30.61 248 PHE A O 1
ATOM 2004 N N . PRO A 1 249 ? 21.053 25.388 -4.207 1.00 28.16 249 PRO A N 1
ATOM 2005 C CA . PRO A 1 249 ? 22.097 26.305 -3.791 1.00 28.16 249 PRO A CA 1
ATOM 2006 C C . PRO A 1 249 ? 22.886 25.630 -2.671 1.00 28.16 249 PRO A C 1
ATOM 2008 O O . PRO A 1 249 ? 22.306 25.111 -1.715 1.00 28.16 249 PRO A O 1
ATOM 2011 N N . SER A 1 250 ? 24.199 25.592 -2.857 1.00 33.47 250 SER A N 1
ATOM 2012 C CA . SER A 1 250 ? 25.184 25.203 -1.861 1.00 33.47 250 SER A CA 1
ATOM 2013 C C . SER A 1 250 ? 24.973 26.013 -0.591 1.00 33.47 250 SER A C 1
ATOM 2015 O O . SER A 1 250 ? 24.894 27.231 -0.686 1.00 33.47 250 SER A O 1
ATOM 2017 N N . ASP A 1 251 ? 24.845 25.329 0.547 1.00 27.67 251 ASP A N 1
ATOM 2018 C CA . ASP A 1 251 ? 25.579 25.639 1.778 1.00 27.67 251 ASP A CA 1
ATOM 2019 C C . ASP A 1 251 ? 25.210 24.640 2.899 1.00 27.67 251 ASP A C 1
ATOM 2021 O O . ASP A 1 251 ? 24.096 24.666 3.409 1.00 27.67 251 ASP A O 1
ATOM 2025 N N . ILE A 1 252 ? 26.207 23.806 3.266 1.00 28.42 252 ILE A N 1
ATOM 2026 C CA . ILE A 1 252 ? 26.533 23.277 4.617 1.00 28.42 252 ILE A CA 1
ATOM 2027 C C . ILE A 1 252 ? 25.474 22.293 5.220 1.00 28.42 252 ILE A C 1
ATOM 2029 O O . ILE A 1 252 ? 24.292 22.591 5.274 1.00 28.42 252 ILE A O 1
ATOM 2033 N N . ILE A 1 253 ? 25.728 21.060 5.691 1.00 27.66 253 ILE A N 1
ATOM 2034 C CA . ILE A 1 253 ? 26.806 20.426 6.476 1.00 27.66 253 ILE A CA 1
ATOM 2035 C C . ILE A 1 253 ? 26.841 18.921 6.111 1.00 27.66 253 ILE A C 1
ATOM 2037 O O . ILE A 1 253 ? 25.794 18.271 6.093 1.00 27.66 253 ILE A O 1
ATOM 2041 N N . GLU A 1 254 ? 28.027 18.357 5.865 1.00 35.25 254 GLU A N 1
ATOM 2042 C CA . GLU A 1 254 ? 28.265 16.904 5.907 1.00 35.25 254 GLU A CA 1
ATOM 2043 C C . GLU A 1 254 ? 28.008 16.382 7.326 1.00 35.25 254 GLU A C 1
ATOM 2045 O O . GLU A 1 254 ? 28.669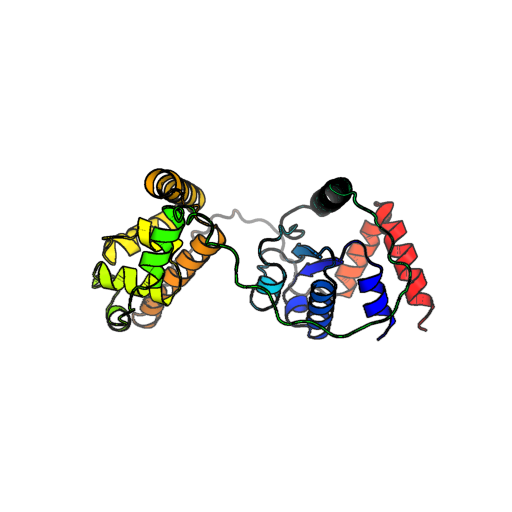 16.814 8.268 1.00 35.25 254 GLU A O 1
ATOM 2050 N N . ILE A 1 255 ? 27.074 15.442 7.495 1.00 27.70 255 ILE A N 1
ATOM 2051 C CA . ILE A 1 255 ? 27.017 14.621 8.709 1.00 27.70 255 ILE A CA 1
ATOM 2052 C C . ILE A 1 255 ? 27.146 13.163 8.296 1.00 27.70 255 ILE A C 1
ATOM 2054 O O . ILE A 1 255 ? 26.366 12.642 7.497 1.00 27.70 255 ILE A O 1
ATOM 2058 N N . GLU A 1 256 ? 28.191 12.571 8.857 1.00 28.05 256 GLU A N 1
ATOM 2059 C CA . GLU A 1 256 ? 28.681 11.218 8.686 1.00 28.05 256 GLU A CA 1
ATOM 2060 C C . GLU A 1 256 ? 27.578 10.161 8.783 1.00 28.05 256 GLU A C 1
ATOM 2062 O O . GLU A 1 256 ? 26.739 10.119 9.686 1.00 28.05 256 GLU A O 1
ATOM 2067 N N . THR A 1 257 ? 27.630 9.261 7.812 1.00 41.44 257 THR A N 1
ATOM 2068 C CA . THR A 1 257 ? 26.937 7.986 7.775 1.00 41.44 257 THR A CA 1
ATOM 2069 C C . THR A 1 257 ? 27.548 7.039 8.802 1.00 41.44 257 THR A C 1
ATOM 2071 O O . THR A 1 257 ? 28.538 6.395 8.490 1.00 41.44 257 THR A O 1
ATOM 2074 N N . GLU A 1 258 ? 26.960 6.945 9.994 1.00 39.81 258 GLU A N 1
ATOM 2075 C CA . GLU A 1 258 ? 26.935 5.736 10.839 1.00 39.81 258 GLU A CA 1
ATOM 2076 C C . GLU A 1 258 ? 26.124 6.021 12.115 1.00 39.81 258 GLU A C 1
ATOM 2078 O O . GLU A 1 258 ? 26.586 6.650 13.064 1.00 39.81 258 GLU A O 1
ATOM 2083 N N . ALA A 1 259 ? 24.863 5.587 12.146 1.00 36.88 259 ALA A N 1
ATOM 2084 C CA . ALA A 1 259 ? 24.024 5.738 13.331 1.00 36.88 259 ALA A CA 1
ATOM 2085 C C . ALA A 1 259 ? 24.271 4.574 14.311 1.00 36.88 259 ALA A C 1
ATOM 2087 O O . ALA A 1 259 ? 23.688 3.499 14.170 1.00 36.88 259 ALA A O 1
ATOM 2088 N N . ASP A 1 260 ? 25.124 4.803 15.316 1.00 42.53 260 ASP A N 1
ATOM 2089 C CA . ASP A 1 260 ? 25.300 3.926 16.483 1.00 42.53 260 ASP A CA 1
ATOM 2090 C C . ASP A 1 260 ? 23.995 3.887 17.321 1.00 42.53 260 ASP A C 1
ATOM 2092 O O . ASP A 1 260 ? 23.518 4.940 17.771 1.00 42.53 260 ASP A O 1
ATOM 2096 N N . PRO A 1 261 ? 23.419 2.698 17.603 1.00 45.38 261 PRO A N 1
ATOM 2097 C CA . PRO A 1 261 ? 22.229 2.527 18.444 1.00 45.38 261 PRO A CA 1
ATOM 2098 C C . PRO A 1 261 ? 22.296 3.238 19.805 1.00 45.38 261 PRO A C 1
ATOM 2100 O O . PRO A 1 261 ? 21.264 3.641 20.349 1.00 45.38 261 PRO A O 1
ATOM 2103 N N . LYS A 1 262 ? 23.494 3.434 20.370 1.00 42.06 262 LYS A N 1
ATOM 2104 C CA . LYS A 1 262 ? 23.679 4.153 21.642 1.00 42.06 262 LYS A CA 1
ATOM 2105 C C . LYS A 1 262 ? 23.426 5.653 21.512 1.00 42.06 262 LYS A C 1
ATOM 2107 O O . LYS A 1 262 ? 22.985 6.274 22.479 1.00 42.06 262 LYS A O 1
ATOM 2112 N N . VAL A 1 263 ? 23.660 6.237 20.338 1.00 47.59 263 VAL A N 1
ATOM 2113 C CA . VAL A 1 263 ? 23.426 7.663 20.065 1.00 47.59 263 VAL A CA 1
ATOM 2114 C C . VAL A 1 263 ? 21.931 7.929 19.920 1.00 47.59 263 VAL A C 1
ATOM 2116 O O . VAL A 1 263 ? 21.409 8.842 20.559 1.00 47.59 263 VAL A O 1
ATOM 2119 N N . THR A 1 264 ? 21.208 7.063 19.205 1.00 49.72 264 THR A N 1
ATOM 2120 C CA . THR A 1 264 ? 19.740 7.123 19.107 1.00 49.72 264 THR A CA 1
ATOM 2121 C C . THR A 1 264 ? 19.076 6.963 20.478 1.00 49.72 264 THR A C 1
ATOM 2123 O O . THR A 1 264 ? 18.126 7.676 20.803 1.00 49.72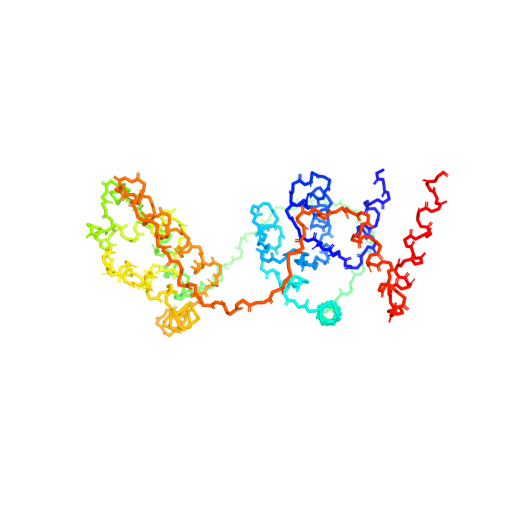 264 THR A O 1
ATOM 2126 N N . LEU A 1 265 ? 19.615 6.082 21.328 1.00 47.03 265 LEU A N 1
ATOM 2127 C CA . LEU A 1 265 ? 19.115 5.870 22.686 1.00 47.03 265 LEU A CA 1
ATOM 2128 C C . LEU A 1 265 ? 19.412 7.064 23.612 1.00 47.03 265 LEU A C 1
ATOM 2130 O O . LEU A 1 265 ? 18.557 7.436 24.413 1.00 47.03 265 LEU A O 1
ATOM 2134 N N . ARG A 1 266 ? 20.569 7.727 23.460 1.00 49.06 266 ARG A N 1
ATOM 2135 C CA . ARG A 1 266 ? 20.899 8.976 24.174 1.00 49.06 266 ARG A CA 1
ATOM 2136 C C . ARG A 1 266 ? 20.010 10.144 23.747 1.00 49.06 266 ARG A C 1
ATOM 2138 O O . ARG A 1 266 ? 19.549 10.882 24.613 1.00 49.06 266 ARG A O 1
ATOM 2145 N N . MET A 1 267 ? 19.708 10.273 22.455 1.00 45.88 267 MET A N 1
ATOM 2146 C CA . MET A 1 267 ? 18.777 11.290 21.950 1.00 45.88 267 MET A CA 1
ATOM 2147 C C . MET A 1 267 ? 17.354 11.055 22.477 1.00 45.88 267 MET A C 1
ATOM 2149 O O . MET A 1 267 ? 16.719 11.977 22.989 1.00 45.88 267 MET A O 1
ATOM 2153 N N . ALA A 1 268 ? 16.880 9.805 22.467 1.00 48.56 268 ALA A N 1
ATOM 2154 C CA . ALA A 1 268 ? 15.593 9.447 23.063 1.00 48.56 268 ALA A CA 1
ATOM 2155 C C . ALA A 1 268 ? 15.551 9.734 24.578 1.00 48.56 268 ALA A C 1
ATOM 2157 O O . ALA A 1 268 ? 14.541 10.218 25.083 1.00 48.56 268 ALA A O 1
ATOM 2158 N N . GLN A 1 269 ? 16.651 9.499 25.303 1.00 52.59 269 GLN A N 1
ATOM 2159 C CA . GLN A 1 269 ? 16.773 9.796 26.737 1.00 52.59 269 GLN A CA 1
ATOM 2160 C C . GLN A 1 269 ? 16.869 11.296 27.052 1.00 52.59 269 GLN A C 1
ATOM 2162 O O . GLN A 1 269 ? 16.356 11.728 28.082 1.00 52.59 269 GLN A O 1
ATOM 2167 N N . GLN A 1 270 ? 17.481 12.106 26.186 1.00 52.38 270 GLN A N 1
ATOM 2168 C CA . GLN A 1 270 ? 17.533 13.562 26.359 1.00 52.38 270 GLN A CA 1
ATOM 2169 C C . GLN A 1 270 ? 16.151 14.204 26.169 1.00 52.38 270 GLN A C 1
ATOM 2171 O O . GLN A 1 270 ? 15.758 15.057 26.966 1.00 52.38 270 GLN A O 1
ATOM 2176 N N . HIS A 1 271 ? 15.371 13.740 25.188 1.00 50.62 271 HIS A N 1
ATOM 2177 C CA . HIS A 1 271 ? 14.022 14.258 24.920 1.00 50.62 271 HIS A CA 1
ATOM 2178 C C . HIS A 1 271 ? 12.921 13.632 25.800 1.00 50.62 271 HIS A C 1
ATOM 2180 O O . HIS A 1 271 ? 11.845 14.213 25.956 1.00 50.62 271 HIS A O 1
ATOM 2186 N N . ALA A 1 272 ? 13.208 12.507 26.464 1.00 49.34 272 ALA A N 1
ATOM 2187 C CA . ALA A 1 272 ? 12.351 11.844 27.453 1.00 49.34 272 ALA A CA 1
ATOM 2188 C C . ALA A 1 272 ? 11.880 12.751 28.601 1.00 49.34 272 ALA A C 1
ATOM 2190 O O . ALA A 1 272 ? 10.819 12.529 29.192 1.00 49.34 272 ALA A O 1
ATOM 2191 N N . ASN A 1 273 ? 12.687 13.754 28.955 1.00 46.81 273 ASN A N 1
ATOM 2192 C CA . ASN A 1 273 ? 12.445 14.597 30.122 1.00 46.81 273 ASN A CA 1
ATOM 2193 C C . ASN A 1 273 ? 11.292 15.593 29.937 1.00 46.81 273 ASN A C 1
ATOM 2195 O O . ASN A 1 273 ? 10.737 16.037 30.947 1.00 46.81 273 ASN A O 1
ATOM 2199 N N . ASN A 1 274 ? 10.883 15.859 28.691 1.00 53.78 274 ASN A N 1
ATOM 2200 C CA . ASN A 1 274 ? 9.877 16.869 28.349 1.00 53.78 274 ASN A CA 1
ATOM 2201 C C . ASN A 1 274 ? 8.458 16.315 28.157 1.00 53.78 274 ASN A C 1
ATOM 2203 O O . ASN A 1 274 ? 7.534 17.088 27.930 1.00 53.78 274 ASN A O 1
ATOM 2207 N N . ILE A 1 275 ? 8.248 14.997 28.276 1.00 53.94 275 ILE A N 1
ATOM 2208 C CA . ILE A 1 275 ? 6.933 14.386 28.035 1.00 53.94 275 ILE A CA 1
ATOM 2209 C C . ILE A 1 275 ? 6.502 13.563 29.265 1.00 53.94 275 ILE A C 1
ATOM 2211 O O . ILE A 1 275 ? 7.062 12.493 29.525 1.00 53.94 275 ILE A O 1
ATOM 2215 N N . PRO A 1 276 ? 5.475 14.002 30.023 1.00 50.91 276 PRO A N 1
ATOM 2216 C CA . PRO A 1 276 ? 4.971 13.294 31.208 1.00 50.91 276 PRO A CA 1
ATOM 2217 C C . PRO A 1 276 ? 4.558 11.838 30.933 1.00 50.91 276 PRO A C 1
ATOM 2219 O O . PRO A 1 276 ? 4.758 10.955 31.770 1.00 50.91 276 PRO A O 1
ATOM 2222 N N . LEU A 1 277 ? 4.041 11.570 29.729 1.00 48.00 277 LEU A N 1
ATOM 2223 C CA . LEU A 1 277 ? 3.654 10.234 29.270 1.00 48.00 277 LEU A CA 1
ATOM 2224 C C . LEU A 1 277 ? 4.870 9.316 29.057 1.00 48.00 277 LEU A C 1
ATOM 2226 O O . LEU A 1 277 ? 4.832 8.137 29.408 1.00 48.00 277 LEU A O 1
ATOM 2230 N N . PHE A 1 278 ? 5.979 9.864 28.551 1.00 48.75 278 PHE A N 1
ATOM 2231 C CA . PHE A 1 278 ? 7.220 9.117 28.356 1.00 48.75 278 PHE A CA 1
ATOM 2232 C C . PHE A 1 278 ? 7.848 8.736 29.703 1.00 48.75 278 PHE A C 1
ATOM 2234 O O . PHE A 1 278 ? 8.298 7.606 29.876 1.00 48.75 278 PHE A O 1
ATOM 2241 N N . LYS A 1 279 ? 7.756 9.609 30.718 1.00 48.44 279 LYS A N 1
ATOM 2242 C CA . LYS A 1 279 ? 8.127 9.258 32.101 1.00 48.44 279 LYS A CA 1
ATOM 2243 C C . LYS A 1 279 ? 7.300 8.093 32.652 1.00 48.44 279 LYS A C 1
ATOM 2245 O O . LYS A 1 279 ? 7.874 7.245 33.328 1.00 48.44 279 LYS A O 1
ATOM 2250 N N . GLN A 1 280 ? 5.998 8.002 32.362 1.00 51.38 280 GLN A N 1
ATOM 2251 C CA . GLN A 1 280 ? 5.169 6.857 32.780 1.00 51.38 280 GLN A CA 1
ATOM 2252 C C . GLN A 1 280 ? 5.542 5.554 32.058 1.00 51.38 280 GLN A C 1
ATOM 2254 O O . GLN A 1 280 ? 5.606 4.503 32.701 1.00 51.38 280 GLN A O 1
ATOM 2259 N N . LEU A 1 281 ? 5.827 5.620 30.755 1.00 42.75 281 LEU A N 1
ATOM 2260 C CA . LEU A 1 281 ? 6.243 4.464 29.953 1.00 42.75 281 LEU A CA 1
ATOM 2261 C C . LEU A 1 281 ? 7.626 3.948 30.381 1.00 42.75 281 LEU A C 1
ATOM 2263 O O . LEU A 1 281 ? 7.789 2.752 30.626 1.00 42.75 281 LEU A O 1
ATOM 2267 N N . MET A 1 282 ? 8.584 4.851 30.610 1.00 47.91 282 MET A N 1
ATOM 2268 C CA . MET A 1 282 ? 9.924 4.505 31.099 1.00 47.91 282 MET A CA 1
ATOM 2269 C C . MET A 1 282 ? 9.914 3.997 32.545 1.00 47.91 282 MET A C 1
ATOM 2271 O O . MET A 1 282 ? 10.698 3.112 32.885 1.00 47.91 282 MET A O 1
ATOM 2275 N N . LYS A 1 283 ? 9.014 4.493 33.411 1.00 44.94 283 LYS A N 1
ATOM 2276 C CA . LYS A 1 283 ? 8.854 3.961 34.780 1.00 44.94 283 LYS A CA 1
ATOM 2277 C C . LYS A 1 283 ? 8.405 2.501 34.765 1.00 44.94 283 LYS A C 1
ATOM 2279 O O . LYS A 1 283 ? 8.891 1.717 35.575 1.00 44.94 283 LYS A O 1
ATOM 2284 N N . LYS A 1 284 ? 7.512 2.135 33.837 1.00 47.47 284 LYS A N 1
ATOM 2285 C CA . LYS A 1 284 ? 7.090 0.741 33.653 1.00 47.47 284 LYS A CA 1
ATOM 2286 C C . LYS A 1 284 ? 8.218 -0.101 33.059 1.00 47.47 284 LYS A C 1
ATOM 2288 O O . LYS A 1 284 ? 8.516 -1.148 33.613 1.00 47.47 284 LYS A O 1
ATOM 2293 N N . GLN A 1 285 ? 8.918 0.375 32.029 1.00 39.41 285 GLN A N 1
ATOM 2294 C CA . GLN A 1 285 ? 10.028 -0.369 31.416 1.00 39.41 285 GLN A CA 1
ATOM 2295 C C . GLN A 1 285 ? 11.200 -0.620 32.390 1.00 39.41 285 GLN A C 1
ATOM 2297 O O . GLN A 1 285 ? 11.719 -1.732 32.456 1.00 39.41 285 GLN A O 1
ATOM 2302 N N . ASN A 1 286 ? 11.561 0.363 33.223 1.00 39.53 286 ASN A N 1
ATOM 2303 C CA . ASN A 1 286 ? 12.594 0.203 34.257 1.00 39.53 286 ASN A CA 1
ATOM 2304 C C . ASN A 1 286 ? 12.182 -0.739 35.401 1.00 39.53 286 ASN A C 1
ATOM 2306 O O . ASN A 1 286 ? 13.049 -1.352 36.021 1.00 39.53 286 ASN A O 1
ATOM 2310 N N . TYR A 1 287 ? 10.881 -0.892 35.672 1.00 40.53 287 TYR A N 1
ATOM 2311 C CA . TYR A 1 287 ? 10.391 -1.904 36.613 1.00 40.53 287 TYR A CA 1
ATOM 2312 C C . TYR A 1 287 ? 10.616 -3.328 36.076 1.00 40.53 287 TYR A C 1
ATOM 2314 O O . TYR A 1 287 ? 10.990 -4.218 36.835 1.00 40.53 287 TYR A O 1
ATOM 2322 N N . TYR A 1 288 ? 10.481 -3.534 34.761 1.00 36.34 288 TYR A N 1
ATOM 2323 C CA . TYR A 1 288 ? 10.748 -4.829 34.125 1.00 36.34 288 TYR A CA 1
ATOM 2324 C C . TYR A 1 288 ? 12.247 -5.109 33.933 1.00 36.34 288 TYR A C 1
ATOM 2326 O O . TYR A 1 288 ? 12.665 -6.255 34.066 1.00 36.34 288 TYR A O 1
ATOM 2334 N N . SER A 1 289 ? 13.076 -4.082 33.711 1.00 36.56 289 SER A N 1
ATOM 2335 C CA . SER A 1 289 ? 14.532 -4.250 33.562 1.00 36.56 289 SER A CA 1
ATOM 2336 C C . SER A 1 289 ? 15.255 -4.601 34.869 1.00 36.56 289 SER A C 1
ATOM 2338 O O . SER A 1 289 ? 16.300 -5.240 34.819 1.00 36.56 289 SER A O 1
ATOM 2340 N N . LYS A 1 290 ? 14.725 -4.212 36.038 1.00 38.25 290 LYS A N 1
ATOM 2341 C CA . LYS A 1 290 ? 15.341 -4.514 37.347 1.00 38.25 290 LYS A CA 1
ATOM 2342 C C . LYS A 1 290 ? 15.032 -5.913 37.889 1.00 38.25 290 LYS A C 1
ATOM 2344 O O . LYS A 1 290 ? 15.561 -6.273 38.933 1.00 38.25 290 LYS A O 1
ATOM 2349 N N . ARG A 1 291 ? 14.183 -6.692 37.213 1.00 38.22 291 ARG A N 1
ATOM 2350 C CA . ARG A 1 291 ? 13.825 -8.061 37.626 1.00 38.22 291 ARG A CA 1
ATOM 2351 C C . ARG A 1 291 ? 14.586 -9.152 36.860 1.00 38.22 291 ARG A C 1
ATOM 2353 O O . ARG A 1 291 ? 14.341 -10.326 37.100 1.00 38.22 291 ARG A O 1
ATOM 2360 N N . TYR A 1 292 ? 15.482 -8.749 35.957 1.00 34.00 292 TYR A N 1
ATOM 2361 C CA . TYR A 1 292 ? 16.305 -9.628 35.123 1.00 34.00 292 TYR A CA 1
ATOM 2362 C C . TYR A 1 292 ? 17.767 -9.152 35.076 1.00 34.00 292 TYR A C 1
ATOM 2364 O O . TYR A 1 292 ? 18.354 -9.020 34.003 1.00 34.00 292 TYR A O 1
ATOM 2372 N N . VAL A 1 293 ? 18.331 -8.881 36.255 1.00 38.88 293 VAL A N 1
ATOM 2373 C CA . VAL A 1 293 ? 19.766 -9.047 36.530 1.00 38.88 293 VAL A CA 1
ATOM 2374 C C . VAL A 1 293 ? 19.875 -10.048 37.664 1.00 38.88 293 VAL A C 1
ATOM 2376 O O . VAL A 1 293 ? 19.089 -9.886 38.626 1.00 38.88 293 VAL A O 1
#